Protein AF-Q5XM36-F1 (afdb_monomer)

Radius of gyration: 35.7 Å; Cα contacts (8 Å, |Δi|>4): 285; chains: 1; bounding box: 66×86×100 Å

Mean predicted aligned error: 17.89 Å

InterPro domains:
  IPR006994 TCF25/Rqc1 [PF04910] (199-341)
  IPR006994 TCF25/Rqc1 [PTHR22684] (1-341)

Structure (mmCIF, N/CA/C/O backbone):
data_AF-Q5XM36-F1
#
_entry.id   AF-Q5XM36-F1
#
loop_
_atom_site.group_PDB
_atom_site.id
_atom_site.type_symbol
_atom_site.label_atom_id
_atom_site.label_alt_id
_atom_site.label_comp_id
_atom_site.label_asym_id
_atom_site.label_entity_id
_atom_site.label_seq_id
_atom_site.pdbx_PDB_ins_code
_atom_site.Cartn_x
_atom_site.Cartn_y
_atom_site.Cartn_z
_atom_site.occupancy
_atom_site.B_iso_or_equiv
_atom_site.auth_seq_id
_atom_site.auth_comp_id
_atom_site.auth_asym_id
_atom_site.auth_atom_id
_atom_site.pdbx_PDB_model_num
ATOM 1 N N . MET A 1 1 ? -2.723 69.406 5.660 1.00 52.62 1 MET A N 1
ATOM 2 C CA . MET A 1 1 ? -3.100 68.421 6.700 1.00 52.62 1 MET A CA 1
ATOM 3 C C . MET A 1 1 ? -4.248 68.979 7.528 1.00 52.62 1 MET A C 1
ATOM 5 O O . MET A 1 1 ? -4.178 70.144 7.890 1.00 52.62 1 MET A O 1
ATOM 9 N N . SER A 1 2 ? -5.299 68.198 7.801 1.00 62.47 2 SER A N 1
ATOM 10 C CA . SER A 1 2 ? -6.422 68.641 8.649 1.00 62.47 2 SER A CA 1
ATOM 11 C C . SER A 1 2 ? -6.144 68.352 10.127 1.00 62.47 2 SER A C 1
ATOM 13 O O . SER A 1 2 ? -5.645 67.277 10.460 1.00 62.47 2 SER A O 1
ATOM 15 N N . THR A 1 3 ? -6.499 69.276 11.023 1.00 61.31 3 THR A N 1
ATOM 16 C CA . THR A 1 3 ? -6.226 69.180 12.472 1.00 61.31 3 THR A CA 1
ATOM 17 C C . THR A 1 3 ? -6.882 67.969 13.142 1.00 61.31 3 THR A C 1
ATOM 19 O O . THR A 1 3 ? -6.343 67.448 14.117 1.00 61.31 3 THR A O 1
ATOM 22 N N . LYS A 1 4 ? -7.993 67.455 12.591 1.00 68.88 4 LYS A N 1
ATOM 23 C CA . LYS A 1 4 ? -8.617 66.200 13.049 1.00 68.88 4 LYS A CA 1
ATOM 24 C C . LYS A 1 4 ? -7.730 64.966 12.836 1.00 68.88 4 LYS A C 1
ATOM 26 O O . LYS A 1 4 ? -7.820 64.032 13.620 1.00 68.88 4 LYS A O 1
ATOM 31 N N . HIS A 1 5 ? -6.884 64.953 11.804 1.00 66.62 5 HIS A N 1
ATOM 32 C CA . HIS A 1 5 ? -6.031 63.798 11.503 1.00 66.62 5 HIS A CA 1
ATOM 33 C C . HIS A 1 5 ? -4.846 63.701 12.474 1.00 66.62 5 HIS A C 1
ATOM 35 O O . HIS A 1 5 ? -4.544 62.616 12.955 1.00 66.62 5 HIS A O 1
ATOM 41 N N . LEU A 1 6 ? -4.252 64.846 12.841 1.00 67.81 6 LEU A N 1
ATOM 42 C CA . LEU A 1 6 ? -3.190 64.910 13.851 1.00 67.81 6 LEU A CA 1
ATOM 43 C C . LEU A 1 6 ? -3.669 64.451 15.233 1.00 67.81 6 LEU A C 1
ATOM 45 O O . LEU A 1 6 ? -2.947 63.719 15.894 1.00 67.81 6 LEU A O 1
ATOM 49 N N . ARG A 1 7 ? -4.888 64.823 15.655 1.00 70.19 7 ARG A N 1
ATOM 50 C CA . ARG A 1 7 ? -5.441 64.338 16.934 1.00 70.19 7 ARG A CA 1
ATOM 51 C C . ARG A 1 7 ? -5.602 62.819 16.959 1.00 70.19 7 ARG A C 1
ATOM 53 O O . ARG A 1 7 ? -5.228 62.209 17.948 1.00 70.19 7 ARG A O 1
ATOM 60 N N . ARG A 1 8 ? -6.080 62.218 15.865 1.00 71.12 8 ARG A N 1
ATOM 61 C CA . ARG A 1 8 ? -6.273 60.762 15.782 1.00 71.12 8 ARG A CA 1
ATOM 62 C C . ARG A 1 8 ? -4.955 59.985 15.870 1.00 71.12 8 ARG A C 1
ATOM 64 O O . ARG A 1 8 ? -4.894 58.996 16.575 1.00 71.12 8 ARG A O 1
ATOM 71 N N . LEU A 1 9 ? -3.895 60.495 15.237 1.00 70.31 9 LEU A N 1
ATOM 72 C CA . LEU A 1 9 ? -2.545 59.914 15.308 1.00 70.31 9 LEU A CA 1
ATOM 73 C C . LEU A 1 9 ? -1.867 60.072 16.683 1.00 70.31 9 LEU A C 1
ATOM 75 O O . LEU A 1 9 ? -0.905 59.364 16.966 1.00 70.31 9 LEU A O 1
ATOM 79 N N . ILE A 1 10 ? -2.330 61.005 17.521 1.00 74.62 10 ILE A N 1
ATOM 80 C CA . ILE A 1 10 ? -1.897 61.126 18.923 1.00 74.62 10 ILE A CA 1
ATOM 81 C C . ILE A 1 10 ? -2.686 60.128 19.781 1.00 74.62 10 ILE A C 1
ATOM 83 O O . ILE A 1 10 ? -2.084 59.349 20.506 1.00 74.62 10 ILE A O 1
ATOM 87 N N . GLU A 1 11 ? -4.008 60.084 19.611 1.00 76.44 11 GLU A N 1
ATOM 88 C CA . GLU A 1 11 ? -4.930 59.162 20.293 1.00 76.44 11 GLU A CA 1
ATOM 89 C C . GLU A 1 11 ? -4.588 57.679 20.022 1.00 76.44 11 GLU A C 1
ATOM 91 O O . GLU A 1 11 ? -4.586 56.864 20.941 1.00 76.44 11 GLU A O 1
ATOM 96 N N . GLU A 1 12 ? -4.210 57.327 18.787 1.00 74.06 12 GLU A N 1
ATOM 97 C CA . GLU A 1 12 ? -3.709 55.988 18.434 1.00 74.06 12 GLU A CA 1
ATOM 98 C C . GLU A 1 12 ? -2.363 55.681 19.116 1.00 74.06 12 GLU A C 1
ATOM 100 O O . GLU A 1 12 ? -2.200 54.588 19.655 1.00 74.06 12 GLU A O 1
ATOM 105 N N . LYS A 1 13 ? -1.434 56.646 19.194 1.00 71.44 13 LYS A N 1
ATOM 106 C CA . LYS A 1 13 ? -0.141 56.453 19.876 1.00 71.44 13 LYS A CA 1
ATOM 107 C C . LYS A 1 13 ? -0.254 56.344 21.394 1.00 71.44 13 LYS A C 1
ATOM 109 O O . LYS A 1 13 ? 0.453 55.538 21.988 1.00 71.44 13 LYS A O 1
ATOM 114 N N . GLU A 1 14 ? -1.145 57.104 22.022 1.00 70.06 14 GLU A N 1
ATOM 115 C CA . GLU A 1 14 ? -1.432 56.978 23.456 1.00 70.06 14 GLU A CA 1
ATOM 116 C C . GLU A 1 14 ? -2.046 55.596 23.773 1.00 70.06 14 GLU A C 1
ATOM 118 O O . GLU A 1 14 ? -1.717 54.994 24.794 1.00 70.06 14 GLU A O 1
ATOM 123 N N . LEU A 1 15 ? -2.850 55.029 22.861 1.00 64.81 15 LEU A N 1
ATOM 124 C CA . LEU A 1 15 ? -3.418 53.671 22.960 1.00 64.81 15 LEU A CA 1
ATOM 125 C C . LEU A 1 15 ? -2.447 52.522 22.615 1.00 64.81 15 LEU A C 1
ATOM 127 O O . LEU A 1 15 ? -2.774 51.356 22.877 1.00 64.81 15 LEU A O 1
ATOM 131 N N . GLU A 1 16 ? -1.298 52.825 22.010 1.00 55.25 16 GLU A N 1
ATOM 132 C CA . GLU A 1 16 ? -0.180 51.893 21.814 1.00 55.25 16 GLU A CA 1
ATOM 133 C C . GLU A 1 16 ? 0.783 51.953 23.009 1.00 55.25 16 GLU A C 1
ATOM 135 O O . GLU A 1 16 ? 1.062 50.918 23.609 1.00 55.25 16 GLU A O 1
ATOM 140 N N . GLN A 1 17 ? 1.183 53.150 23.459 1.00 47.28 17 GLN A N 1
ATOM 141 C CA . GLN A 1 17 ? 2.026 53.306 24.655 1.00 47.28 17 GLN A CA 1
ATOM 142 C C . GLN A 1 17 ? 1.349 52.802 25.942 1.00 47.28 17 GLN A C 1
ATOM 144 O O . GLN A 1 17 ? 2.036 52.345 26.846 1.00 47.28 17 GLN A O 1
ATOM 149 N N . ALA A 1 18 ? 0.014 52.799 26.019 1.00 51.34 18 ALA A N 1
ATOM 150 C CA . ALA A 1 18 ? -0.732 52.195 27.128 1.00 51.34 18 ALA A CA 1
ATOM 151 C C . ALA A 1 18 ? -0.798 50.646 27.102 1.00 51.34 18 ALA A C 1
ATOM 153 O O . ALA A 1 18 ? -1.587 50.063 27.848 1.00 51.34 18 ALA A O 1
ATOM 154 N N . LYS A 1 19 ? -0.035 49.969 26.229 1.00 47.06 19 LYS A N 1
ATOM 155 C CA . LYS A 1 19 ? 0.022 48.495 26.119 1.00 47.06 19 LYS A CA 1
ATOM 156 C C . LYS A 1 19 ? 1.427 47.897 26.203 1.00 47.06 19 LYS A C 1
ATOM 158 O O . LYS A 1 19 ? 1.534 46.678 26.290 1.00 47.06 19 LYS A O 1
ATOM 163 N N . GLU A 1 20 ? 2.470 48.720 26.167 1.00 39.81 20 GLU A N 1
ATOM 164 C CA . GLU A 1 20 ? 3.870 48.280 26.168 1.00 39.81 20 GLU A CA 1
ATOM 165 C C . GLU A 1 20 ? 4.626 48.822 27.390 1.00 39.81 20 GLU A C 1
ATOM 167 O O . GLU A 1 20 ? 5.561 49.599 27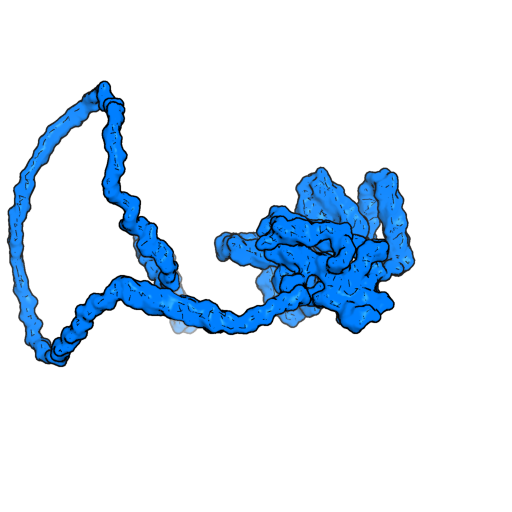.251 1.00 39.81 20 GLU A O 1
ATOM 172 N N . ASP A 1 21 ? 4.201 48.404 28.587 1.00 32.44 21 ASP A N 1
ATOM 173 C CA . ASP A 1 21 ? 5.119 47.922 29.635 1.00 32.44 21 ASP A CA 1
ATOM 174 C C . ASP A 1 21 ? 4.338 47.102 30.700 1.00 32.44 21 ASP A C 1
ATOM 176 O O . ASP A 1 21 ? 3.215 47.490 31.045 1.00 32.44 21 ASP A O 1
ATOM 180 N N . PRO A 1 22 ? 4.855 45.951 31.190 1.00 41.44 22 PRO A N 1
ATOM 181 C CA . PRO A 1 22 ? 4.127 45.049 32.093 1.00 41.44 22 PRO A CA 1
ATOM 182 C C . PRO A 1 22 ? 4.641 45.045 33.548 1.00 41.44 22 PRO A C 1
ATOM 184 O O . PRO A 1 22 ? 5.831 45.206 33.799 1.00 41.44 22 PRO A O 1
ATOM 187 N N . GLU A 1 23 ? 3.761 44.697 34.493 1.00 29.62 23 GLU A N 1
ATOM 188 C CA . GLU A 1 23 ? 4.137 44.123 35.798 1.00 29.62 23 GLU A CA 1
ATOM 189 C C . GLU A 1 23 ? 3.348 42.821 36.041 1.00 29.62 23 GLU A C 1
ATOM 191 O O . GLU A 1 23 ? 2.259 42.623 35.492 1.00 29.62 23 GLU A O 1
ATOM 196 N N . GLU A 1 24 ? 3.932 41.897 36.807 1.00 33.91 24 GLU A N 1
ATOM 197 C CA . GLU A 1 24 ? 3.494 40.500 36.913 1.00 33.91 24 GLU A CA 1
ATOM 198 C C . GLU A 1 24 ? 2.616 40.246 38.155 1.00 33.91 24 GLU A C 1
ATOM 200 O O . GLU A 1 24 ? 3.089 40.357 39.282 1.00 33.91 24 GLU A O 1
ATOM 205 N N . GLU A 1 25 ? 1.370 39.793 37.965 1.00 29.86 25 GLU A N 1
ATOM 206 C CA . GLU A 1 25 ? 0.593 39.108 39.015 1.00 29.86 25 GLU A CA 1
ATOM 207 C C . GLU A 1 25 ? -0.056 37.822 38.470 1.00 29.86 25 GLU A C 1
ATOM 209 O O . GLU A 1 25 ? -0.959 37.853 37.625 1.00 29.86 25 GLU A O 1
ATOM 214 N N . GLU A 1 26 ? 0.378 36.662 38.975 1.00 31.31 26 GLU A N 1
ATOM 215 C CA . GLU A 1 26 ? -0.221 35.366 38.639 1.00 31.31 26 GLU A CA 1
ATOM 216 C C . GLU A 1 26 ? -1.620 35.215 39.258 1.00 31.31 26 GLU A C 1
ATOM 218 O O . GLU A 1 26 ? -1.782 34.895 40.436 1.00 31.31 26 GLU A O 1
ATOM 223 N N . THR A 1 27 ? -2.665 35.368 38.442 1.00 29.84 27 THR A N 1
ATOM 224 C CA . THR A 1 27 ? -4.046 35.069 38.852 1.00 29.84 27 THR A CA 1
ATOM 225 C C . THR A 1 27 ? -4.496 33.708 38.318 1.00 29.84 27 THR A C 1
ATOM 227 O O . THR A 1 27 ? -4.821 33.539 37.141 1.00 29.84 27 THR A O 1
ATOM 230 N N . VAL A 1 28 ? -4.530 32.705 39.203 1.00 31.86 28 VAL A N 1
ATOM 231 C CA . VAL A 1 28 ? -4.899 31.317 38.869 1.00 31.86 28 VAL A CA 1
ATOM 232 C C . VAL A 1 28 ? -6.372 31.224 38.448 1.00 31.86 28 VAL A C 1
ATOM 234 O O . VAL A 1 28 ? -7.284 31.129 39.270 1.00 31.86 28 VAL A O 1
ATOM 237 N N . GLN A 1 29 ? -6.616 31.216 37.137 1.00 35.06 29 GLN A N 1
ATOM 238 C CA . GLN A 1 29 ? -7.956 31.061 36.567 1.00 35.06 29 GLN A CA 1
ATOM 239 C C . GLN A 1 29 ? -8.447 29.611 36.694 1.00 35.06 29 GLN A C 1
ATOM 241 O O . GLN A 1 29 ? -8.170 28.766 35.838 1.00 35.06 29 GLN A O 1
ATOM 246 N N . GLN A 1 30 ? -9.221 29.324 37.746 1.00 33.72 30 GLN A N 1
ATOM 247 C CA . GLN A 1 30 ? -9.930 28.051 37.890 1.00 33.72 30 GLN A CA 1
ATOM 248 C C . GLN A 1 30 ? -10.883 27.828 36.705 1.00 33.72 30 GLN A C 1
ATOM 250 O O . GLN A 1 30 ? -11.889 28.520 36.541 1.00 33.72 30 GLN A O 1
ATOM 255 N N . ARG A 1 31 ? -10.566 26.841 35.860 1.00 36.12 31 ARG A N 1
ATOM 256 C CA . ARG A 1 31 ? -11.386 26.480 34.698 1.00 36.12 31 ARG A CA 1
ATOM 257 C C . ARG A 1 31 ? -12.577 25.635 35.139 1.00 36.12 31 ARG A C 1
ATOM 259 O O . ARG A 1 31 ? -12.400 24.498 35.567 1.00 36.12 31 ARG A O 1
ATOM 266 N N . THR A 1 32 ? -13.787 26.149 34.945 1.00 41.62 32 THR A N 1
ATOM 267 C CA . THR A 1 32 ? -15.053 25.426 35.146 1.00 41.62 32 THR A CA 1
ATOM 268 C C . THR A 1 32 ? -15.307 24.400 34.033 1.00 41.62 32 THR A C 1
ATOM 270 O O . THR A 1 32 ? -16.202 24.543 33.201 1.00 41.62 32 THR A O 1
ATOM 273 N N . GLY A 1 33 ? -14.480 23.352 33.998 1.00 56.03 33 GLY A N 1
ATOM 274 C CA . GLY A 1 33 ? -14.725 22.153 33.195 1.00 56.03 33 GLY A CA 1
ATOM 275 C C . GLY A 1 33 ? -15.805 21.245 33.806 1.00 56.03 33 GLY A C 1
ATOM 276 O O . GLY A 1 33 ? -16.191 21.437 34.962 1.00 56.03 33 GLY A O 1
ATOM 277 N N . PRO A 1 34 ? -16.298 20.238 33.060 1.00 52.12 34 PRO A N 1
ATOM 278 C CA . PRO A 1 34 ? -17.138 19.189 33.632 1.00 52.12 34 PRO A CA 1
ATOM 279 C C . PRO A 1 34 ? -16.359 18.419 34.710 1.00 52.12 34 PRO A C 1
ATOM 281 O O . PRO A 1 34 ? -15.189 18.090 34.522 1.00 52.12 34 PRO A O 1
ATOM 284 N N . VAL A 1 35 ? -17.004 18.143 35.845 1.00 56.16 35 VAL A N 1
ATOM 285 C CA . VAL A 1 35 ? -16.350 17.528 37.010 1.00 56.16 35 VAL A CA 1
ATOM 286 C C . VAL A 1 35 ? -16.030 16.056 36.737 1.00 56.16 35 VAL A C 1
ATOM 288 O O . VAL A 1 35 ? -16.931 15.248 36.503 1.00 56.16 35 VAL A O 1
ATOM 291 N N . ASN A 1 36 ? -14.748 15.695 36.821 1.00 68.06 36 ASN A N 1
ATOM 292 C CA . ASN A 1 36 ? -14.306 14.303 36.784 1.00 68.06 36 ASN A CA 1
ATOM 293 C C . ASN A 1 36 ? -14.802 13.570 38.039 1.00 68.06 36 ASN A C 1
ATOM 295 O O . ASN A 1 36 ? -14.359 13.872 39.145 1.00 68.06 36 ASN A O 1
ATOM 299 N N . ARG A 1 37 ? -15.683 12.573 37.870 1.00 61.59 37 ARG A N 1
ATOM 300 C CA . ARG A 1 37 ? -16.299 11.814 38.982 1.00 61.59 37 ARG A CA 1
ATOM 301 C C . ARG A 1 37 ? -15.295 11.121 39.917 1.00 61.59 37 ARG A C 1
ATOM 303 O O . ARG A 1 37 ? -15.643 10.834 41.053 1.00 61.59 37 ARG A O 1
ATOM 310 N N . PHE A 1 38 ? -14.066 10.881 39.461 1.00 58.06 38 PHE A N 1
ATOM 311 C CA . PHE A 1 38 ? -13.009 10.220 40.235 1.00 58.06 38 PHE A CA 1
ATOM 312 C C . PHE A 1 38 ? -12.224 11.152 41.174 1.00 58.06 38 PHE A C 1
ATOM 314 O O . PHE A 1 38 ? -11.418 10.668 41.959 1.00 58.06 38 PHE A O 1
ATOM 321 N N . ALA A 1 39 ? -12.464 12.469 41.143 1.00 65.56 39 ALA A N 1
ATOM 322 C CA . ALA A 1 39 ? -11.763 13.421 42.012 1.00 65.56 39 ALA A CA 1
ATOM 323 C C . ALA A 1 39 ? -12.057 13.235 43.518 1.00 65.56 39 ALA A C 1
ATOM 325 O O . ALA A 1 39 ? -11.331 13.775 44.341 1.00 65.56 39 ALA A O 1
ATOM 326 N N . ALA A 1 40 ? -13.093 12.470 43.877 1.00 65.75 40 ALA A N 1
ATOM 327 C CA . ALA A 1 40 ? -13.480 12.188 45.261 1.00 65.75 40 ALA A CA 1
ATOM 328 C C . ALA A 1 40 ? -12.694 11.037 45.931 1.00 65.75 40 ALA A C 1
ATOM 330 O O . ALA A 1 40 ? -12.969 10.724 47.080 1.00 65.75 40 ALA A O 1
ATOM 331 N N . PHE A 1 41 ? -11.747 10.396 45.233 1.00 55.84 41 PHE A N 1
ATOM 332 C CA . PHE A 1 41 ? -10.969 9.250 45.742 1.00 55.84 41 PHE A CA 1
ATOM 333 C C . PHE A 1 41 ? -9.508 9.596 46.098 1.00 55.84 41 PHE A C 1
ATOM 335 O O . PHE A 1 41 ? -8.673 8.701 46.162 1.00 55.84 41 PHE A O 1
ATOM 342 N N . ILE A 1 42 ? -9.171 10.882 46.256 1.00 60.22 42 ILE A N 1
ATOM 343 C CA . ILE A 1 42 ? -7.775 11.347 46.410 1.00 60.22 42 ILE A CA 1
ATOM 344 C C . ILE A 1 42 ? -7.474 11.894 47.823 1.00 60.22 42 ILE A C 1
ATOM 346 O O . ILE A 1 42 ? -6.313 11.915 48.217 1.00 60.22 42 ILE A O 1
ATOM 350 N N . ASP A 1 43 ? -8.490 12.278 48.605 1.00 46.59 43 ASP A N 1
ATOM 351 C CA . ASP A 1 43 ? -8.316 12.997 49.884 1.00 46.59 43 ASP A CA 1
ATOM 352 C C . ASP A 1 43 ? -8.339 12.105 51.156 1.00 46.59 43 ASP A C 1
ATOM 354 O O . ASP A 1 43 ? -8.209 12.639 52.255 1.00 46.59 43 ASP A O 1
ATOM 358 N N . ASP A 1 44 ? -8.486 10.774 51.043 1.00 43.12 44 ASP A N 1
ATOM 359 C CA . ASP A 1 44 ? -8.786 9.865 52.181 1.00 43.12 44 ASP A CA 1
ATOM 360 C C . ASP A 1 44 ? -7.777 8.701 52.409 1.00 43.12 44 ASP A C 1
ATOM 362 O O . ASP A 1 44 ? -8.105 7.702 53.049 1.00 43.12 44 ASP A O 1
ATOM 366 N N . GLU A 1 45 ? -6.519 8.815 51.955 1.00 41.50 45 GLU A N 1
ATOM 367 C CA . GLU A 1 45 ? -5.428 7.889 52.343 1.00 41.50 45 GLU A CA 1
ATOM 368 C C . GLU A 1 45 ? -4.166 8.616 52.852 1.00 41.50 45 GLU A C 1
ATOM 370 O O . GLU A 1 45 ? -3.155 8.677 52.157 1.00 41.50 45 GLU A O 1
ATOM 375 N N . ASP A 1 46 ? -4.185 9.107 54.101 1.00 36.12 46 ASP A N 1
ATOM 376 C CA . ASP A 1 46 ? -2.950 9.227 54.907 1.00 36.12 46 ASP A CA 1
ATOM 377 C C . ASP A 1 46 ? -3.231 9.258 56.432 1.00 36.12 46 ASP A C 1
ATOM 379 O O . ASP A 1 46 ? -3.160 10.292 57.100 1.00 36.12 46 ASP A O 1
ATOM 383 N N . ALA A 1 47 ? -3.634 8.109 57.001 1.00 30.72 47 ALA A N 1
ATOM 384 C CA . ALA A 1 47 ? -4.096 8.010 58.397 1.00 30.72 47 ALA A CA 1
ATOM 385 C C . ALA A 1 47 ? -3.615 6.762 59.179 1.00 30.72 47 ALA A C 1
ATOM 387 O O . ALA A 1 47 ? -4.346 6.223 60.004 1.00 30.72 47 ALA A O 1
ATOM 388 N N . SER A 1 48 ? -2.348 6.366 58.997 1.00 30.38 48 SER A N 1
ATOM 389 C CA . SER A 1 48 ? -1.498 5.638 59.975 1.00 30.38 48 SER A CA 1
ATOM 390 C C . SER A 1 48 ? -1.988 4.326 60.644 1.00 30.38 48 SER A C 1
ATOM 392 O O . SER A 1 48 ? -2.896 4.348 61.471 1.00 30.38 48 SER A O 1
ATOM 394 N N . GLN A 1 49 ? -1.212 3.235 60.512 1.00 29.02 49 GLN A N 1
ATOM 395 C CA . GLN A 1 49 ? -0.517 2.596 61.659 1.00 29.02 49 GLN A CA 1
ATOM 396 C C . GLN A 1 49 ? 0.346 1.378 61.277 1.00 29.02 49 GLN A C 1
ATOM 398 O O . GLN A 1 49 ? -0.085 0.543 60.492 1.00 29.02 49 GLN A O 1
ATOM 403 N N . HIS A 1 50 ? 1.507 1.295 61.951 1.00 26.83 50 HIS A N 1
ATOM 404 C CA . HIS A 1 50 ? 2.460 0.185 62.180 1.00 26.83 50 HIS A CA 1
ATOM 405 C C . HIS A 1 50 ? 3.897 0.553 61.773 1.00 26.83 50 HIS A C 1
ATOM 407 O O . HIS A 1 50 ? 4.119 0.980 60.650 1.00 26.83 50 HIS A O 1
ATOM 413 N N . SER A 1 51 ? 4.961 0.332 62.549 1.00 26.91 51 SER A N 1
ATOM 414 C CA . SER A 1 51 ? 5.215 0.171 63.996 1.00 26.91 51 SER A CA 1
ATOM 415 C C . SER A 1 51 ? 6.708 -0.186 64.103 1.00 26.91 51 SER A C 1
ATOM 417 O O . SER A 1 51 ? 7.099 -1.205 63.549 1.00 26.91 51 SER A O 1
ATOM 419 N N . GLU A 1 52 ? 7.494 0.671 64.762 1.00 25.77 52 GLU A N 1
ATOM 420 C CA . GLU A 1 52 ? 8.873 0.506 65.283 1.00 25.77 52 GLU A CA 1
ATOM 421 C C . GLU A 1 52 ? 9.756 -0.685 64.829 1.00 25.77 52 GLU A C 1
ATOM 423 O O . GLU A 1 52 ? 9.463 -1.826 65.169 1.00 25.77 52 GLU A O 1
ATOM 428 N N . GLU A 1 53 ? 10.965 -0.395 64.310 1.00 27.09 53 GLU A N 1
ATOM 429 C CA . GLU A 1 53 ? 12.193 -0.977 64.896 1.00 27.09 53 GLU A CA 1
ATOM 430 C C . GLU A 1 53 ? 13.480 -0.137 64.662 1.00 27.09 53 GLU A C 1
ATOM 432 O O . GLU A 1 53 ? 13.644 0.525 63.641 1.00 27.09 53 GLU A O 1
ATOM 437 N N . SER A 1 54 ? 14.374 -0.179 65.661 1.00 25.75 54 SER A N 1
ATOM 438 C CA . SER A 1 54 ? 15.822 0.142 65.688 1.00 25.75 54 SER A CA 1
ATOM 439 C C . SER A 1 54 ? 16.415 1.400 65.001 1.00 25.75 54 SER A C 1
ATOM 441 O O . SER A 1 54 ? 16.759 1.390 63.824 1.00 25.75 54 SER A O 1
ATOM 443 N N . ASP A 1 55 ? 16.748 2.372 65.861 1.00 23.67 55 ASP A N 1
ATOM 444 C CA . ASP A 1 55 ? 18.107 2.918 66.097 1.00 23.67 55 ASP A CA 1
ATOM 445 C C . ASP A 1 55 ? 18.870 3.726 65.013 1.00 23.67 55 ASP A C 1
ATOM 447 O O . ASP A 1 55 ? 19.293 3.225 63.972 1.00 23.67 55 ASP A O 1
ATOM 451 N N . ALA A 1 56 ? 19.187 4.979 65.365 1.00 28.45 56 ALA A N 1
ATOM 452 C CA . ALA A 1 56 ? 20.245 5.788 64.761 1.00 28.45 56 ALA A CA 1
ATOM 453 C C . ALA A 1 56 ? 20.791 6.795 65.797 1.00 28.45 56 ALA A C 1
ATOM 455 O O . ALA A 1 56 ? 20.057 7.673 66.256 1.00 28.45 56 ALA A O 1
ATOM 456 N N . GLY A 1 57 ? 22.082 6.711 66.151 1.00 25.34 57 GLY A N 1
ATOM 457 C CA . GLY A 1 57 ? 22.649 7.542 67.223 1.00 25.34 57 GLY A CA 1
ATOM 458 C C . GLY A 1 57 ? 24.138 7.885 67.112 1.00 25.34 57 GLY A C 1
ATOM 459 O O . GLY A 1 57 ? 24.993 7.110 67.532 1.00 25.34 57 GLY A O 1
ATOM 460 N N . ASN A 1 58 ? 24.445 9.104 66.651 1.00 30.98 58 ASN A N 1
ATOM 461 C CA . ASN A 1 58 ? 25.485 9.981 67.225 1.00 30.98 58 ASN A CA 1
ATOM 462 C C . ASN A 1 58 ? 25.301 11.437 66.706 1.00 30.98 58 ASN A C 1
ATOM 464 O O . ASN A 1 58 ? 24.522 11.630 65.773 1.00 30.98 58 ASN A O 1
ATOM 468 N N . PRO A 1 59 ? 25.867 12.481 67.353 1.00 39.12 59 PRO A N 1
ATOM 469 C CA . PRO A 1 59 ? 25.022 13.603 67.775 1.00 39.12 59 PRO A CA 1
ATOM 470 C C . PRO A 1 59 ? 25.658 14.991 67.506 1.00 39.12 59 PRO A C 1
ATOM 472 O O . PRO A 1 59 ? 26.516 15.127 66.641 1.00 39.12 59 PRO A O 1
ATOM 475 N N . GLN A 1 60 ? 25.291 15.985 68.335 1.00 27.97 60 GLN A N 1
ATOM 476 C CA . GLN A 1 60 ? 25.713 17.402 68.325 1.00 27.97 60 GLN A CA 1
ATOM 477 C C . GLN A 1 60 ? 24.985 18.254 67.257 1.00 27.97 60 GLN A C 1
ATOM 479 O O . GLN A 1 60 ? 24.676 17.767 66.179 1.00 27.97 60 GLN A O 1
ATOM 484 N N . SER A 1 61 ? 24.618 19.519 67.502 1.00 28.06 61 SER A N 1
ATOM 485 C CA . SER A 1 61 ? 24.785 20.393 68.686 1.00 28.06 61 SER A CA 1
ATOM 486 C C . SER A 1 61 ? 23.658 21.439 68.779 1.00 28.06 61 SER A C 1
ATOM 488 O O . SER A 1 61 ? 23.131 21.821 67.747 1.00 28.06 61 SER A O 1
ATOM 490 N N . GLU A 1 62 ? 23.387 21.929 70.000 1.00 28.38 62 GLU A N 1
ATOM 491 C CA . GLU A 1 62 ? 23.006 23.317 70.382 1.00 28.38 62 GLU A CA 1
ATOM 492 C C . GLU A 1 62 ? 21.964 24.144 69.565 1.00 28.38 62 GLU A C 1
ATOM 494 O O . GLU A 1 62 ? 22.009 24.231 68.352 1.00 28.38 62 GLU A O 1
ATOM 499 N N . SER A 1 63 ? 21.067 24.944 70.167 1.00 26.12 63 SER A N 1
ATOM 500 C CA . SER A 1 63 ? 20.706 25.127 71.584 1.00 26.12 63 SER A CA 1
ATOM 501 C C . SER A 1 63 ? 19.416 25.966 71.763 1.00 26.12 63 SER A C 1
ATOM 503 O O . SER A 1 63 ? 19.049 26.776 70.922 1.00 26.12 63 SER A O 1
ATOM 505 N N . SER A 1 64 ? 18.819 25.867 72.957 1.00 27.86 64 SER A N 1
ATOM 506 C CA . SER A 1 64 ? 18.033 26.915 73.647 1.00 27.86 64 SER A CA 1
ATOM 507 C C . SER A 1 64 ? 16.602 27.321 73.194 1.00 27.86 64 SER A C 1
ATOM 509 O O . SER A 1 64 ? 16.395 28.022 72.218 1.00 27.86 64 SER A O 1
ATOM 511 N N . LYS A 1 65 ? 15.652 27.046 74.112 1.00 27.34 65 LYS A N 1
ATOM 512 C CA . LYS A 1 65 ? 14.683 27.992 74.735 1.00 27.34 65 LYS A CA 1
ATOM 513 C C . LYS A 1 65 ? 13.556 28.620 73.872 1.00 27.34 65 LYS A C 1
ATOM 515 O O . LYS A 1 65 ? 13.809 29.471 73.041 1.00 27.34 65 LYS A O 1
ATOM 520 N N . GLN A 1 66 ? 12.285 28.242 74.103 1.00 26.30 66 GLN A N 1
ATOM 521 C CA . GLN A 1 66 ? 11.293 28.859 75.041 1.00 26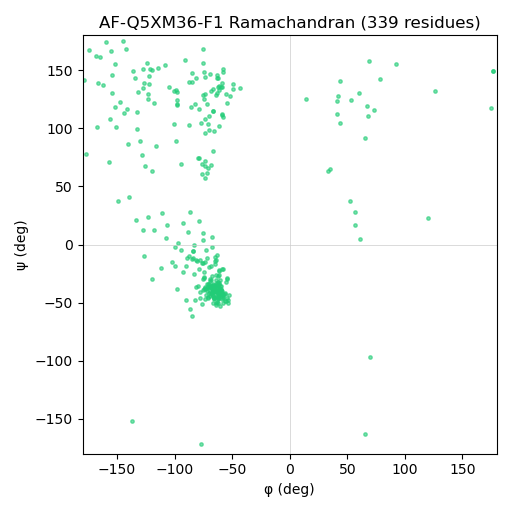.30 66 GLN A CA 1
ATOM 522 C C . GLN A 1 66 ? 10.395 29.952 74.389 1.00 26.30 66 GLN A C 1
ATOM 524 O O . GLN A 1 66 ? 10.850 30.613 73.472 1.00 26.30 66 GLN A O 1
ATOM 529 N N . ASN A 1 67 ? 9.174 30.299 74.848 1.00 23.56 67 ASN A N 1
ATOM 530 C CA . ASN A 1 67 ? 8.079 29.602 75.572 1.00 23.56 67 ASN A CA 1
ATOM 531 C C . ASN A 1 67 ? 6.837 30.557 75.681 1.00 23.56 67 ASN A C 1
ATOM 533 O O . ASN A 1 67 ? 6.990 31.760 75.517 1.00 23.56 67 ASN A O 1
ATOM 537 N N . VAL A 1 68 ? 5.653 30.053 76.075 1.00 25.16 68 VAL A N 1
ATOM 538 C CA . VAL A 1 68 ? 4.488 30.790 76.664 1.00 25.16 68 VAL A CA 1
ATOM 539 C C . VAL A 1 68 ? 3.706 31.838 75.812 1.00 25.16 68 VAL A C 1
ATOM 541 O O . VAL A 1 68 ? 3.937 33.036 75.902 1.00 25.16 68 VAL A O 1
ATOM 544 N N . ASN A 1 69 ? 2.638 31.381 75.133 1.00 24.98 69 ASN A N 1
ATOM 545 C CA . ASN A 1 69 ? 1.204 31.657 75.442 1.00 24.98 69 ASN A CA 1
ATOM 546 C C . ASN A 1 69 ? 0.724 33.084 75.874 1.00 24.98 69 ASN A C 1
ATOM 548 O O . ASN A 1 69 ? 1.093 33.511 76.969 1.00 24.98 69 ASN A O 1
ATOM 552 N N . ARG A 1 70 ? -0.262 33.694 75.156 1.00 23.58 70 ARG A N 1
ATOM 553 C CA . ARG A 1 70 ? -1.566 34.221 75.703 1.00 23.58 70 ARG A CA 1
ATOM 554 C C . ARG A 1 70 ? -2.508 34.965 74.710 1.00 23.58 70 ARG A C 1
ATOM 556 O O . ARG A 1 70 ? -2.058 35.644 73.799 1.00 23.58 70 ARG A O 1
ATOM 563 N N . HIS A 1 71 ? -3.826 34.860 74.964 1.00 26.17 71 HIS A N 1
ATOM 564 C CA . HIS A 1 71 ? -4.959 35.705 74.481 1.00 26.17 71 HIS A CA 1
ATOM 565 C C . HIS A 1 71 ? -5.034 37.070 75.262 1.00 26.17 71 HIS A C 1
ATOM 567 O O . HIS A 1 71 ? -4.134 37.248 76.089 1.00 26.17 71 HIS A O 1
ATOM 573 N N . PRO A 1 72 ? -6.052 37.994 75.166 1.00 37.00 72 PRO A N 1
ATOM 574 C CA . PRO A 1 72 ? -7.357 37.992 74.441 1.00 37.00 72 PRO A CA 1
ATOM 575 C C . PRO A 1 72 ? -7.910 39.334 73.821 1.00 37.00 72 PRO A C 1
ATOM 577 O O . PRO A 1 72 ? -7.393 40.413 74.059 1.00 37.00 72 PRO A O 1
ATOM 580 N N . GLU A 1 73 ? -9.048 39.216 73.102 1.00 25.58 73 GLU A N 1
ATOM 581 C CA . GLU A 1 73 ? -10.257 40.104 73.023 1.00 25.58 73 GLU A CA 1
ATOM 582 C C . GLU A 1 73 ? -10.298 41.607 72.572 1.00 25.58 73 GLU A C 1
ATOM 584 O O . GLU A 1 73 ? -9.737 42.473 73.230 1.00 25.58 73 GLU A O 1
ATOM 589 N N . LYS A 1 74 ? -11.258 41.887 71.641 1.00 28.14 74 LYS A N 1
ATOM 590 C CA . LYS A 1 74 ? -12.244 43.031 71.572 1.00 28.14 74 LYS A CA 1
ATOM 591 C C . LYS A 1 74 ? -11.721 44.467 71.289 1.00 28.14 74 LYS A C 1
ATOM 593 O O . LYS A 1 74 ? -10.558 44.746 71.521 1.00 28.14 74 LYS A O 1
ATOM 598 N N . GLU A 1 75 ? -12.475 45.471 70.794 1.00 23.77 75 GLU A N 1
ATOM 599 C CA . GLU A 1 75 ? -13.853 45.713 70.247 1.00 23.77 75 GLU A CA 1
ATOM 600 C C . GLU A 1 75 ? -13.786 47.039 69.401 1.00 23.77 75 GLU A C 1
ATOM 602 O O . GLU A 1 75 ? -12.756 47.708 69.435 1.00 23.77 75 GLU A O 1
ATOM 607 N N . GLY A 1 76 ? -14.783 47.548 68.651 1.00 23.56 76 GLY A N 1
ATOM 608 C CA . GLY A 1 76 ? -16.164 47.093 68.439 1.00 23.56 76 GLY A CA 1
ATOM 609 C C . GLY A 1 76 ? -17.069 47.993 67.559 1.00 23.56 76 GLY A C 1
ATOM 610 O O . GLY A 1 76 ? -16.932 49.212 67.533 1.00 23.56 76 GLY A O 1
ATOM 611 N N . ASP A 1 77 ? -18.015 47.339 66.872 1.00 26.25 77 ASP A N 1
ATOM 612 C CA . ASP A 1 77 ? -19.389 47.740 66.479 1.00 26.25 77 ASP A CA 1
ATOM 613 C C . ASP A 1 77 ? -19.767 49.158 65.949 1.00 26.25 77 ASP A C 1
ATOM 615 O O . ASP A 1 77 ? -19.686 50.165 66.651 1.00 26.25 77 ASP A O 1
ATOM 619 N N . ARG A 1 78 ? -20.455 49.206 64.785 1.00 26.23 78 ARG A N 1
ATOM 620 C CA . ARG A 1 78 ? -21.539 50.187 64.508 1.00 26.23 78 ARG A CA 1
ATOM 621 C C . ARG A 1 78 ? -22.552 49.691 63.459 1.00 26.23 78 ARG A C 1
ATOM 623 O O . ARG A 1 78 ? -22.184 49.254 62.374 1.00 26.23 78 ARG A O 1
ATOM 630 N N . LYS A 1 79 ? -23.850 49.794 63.779 1.00 25.52 79 LYS A N 1
ATOM 631 C CA . LYS A 1 79 ? -24.987 49.210 63.028 1.00 25.52 79 LYS A CA 1
ATOM 632 C C . LYS A 1 79 ? -25.904 50.274 62.409 1.00 25.52 79 LYS A C 1
ATOM 634 O O . LYS A 1 79 ? -26.176 51.280 63.056 1.00 25.52 79 LYS A O 1
ATOM 639 N N . VAL A 1 80 ? -26.566 49.947 61.291 1.00 28.25 80 VAL A N 1
ATOM 640 C CA . VAL A 1 80 ? -27.935 50.424 60.981 1.00 28.25 80 VAL A CA 1
ATOM 641 C C . VAL A 1 80 ? -28.777 49.246 60.469 1.00 28.25 80 VAL A C 1
ATOM 643 O O . VAL A 1 80 ? -28.272 48.348 59.806 1.00 28.25 80 VAL A O 1
ATOM 646 N N . ASN A 1 81 ? -30.062 49.214 60.827 1.00 24.83 81 ASN A N 1
ATOM 647 C CA . ASN A 1 81 ? -30.961 48.066 60.669 1.00 24.83 81 ASN A CA 1
ATOM 648 C C . ASN A 1 81 ? -32.238 48.462 59.907 1.00 24.83 81 ASN A C 1
ATOM 650 O O . ASN A 1 81 ? -32.867 49.447 60.296 1.00 24.83 81 ASN A O 1
ATOM 654 N N . LYS A 1 82 ? -32.730 47.617 58.982 1.00 28.27 82 LYS A N 1
ATOM 655 C CA . LYS A 1 82 ? -34.144 47.174 59.006 1.00 28.27 82 LYS A CA 1
ATOM 656 C C . LYS A 1 82 ? -34.448 45.984 58.085 1.00 28.27 82 LYS A C 1
ATOM 658 O O . LYS A 1 82 ? -33.994 45.901 56.954 1.00 28.27 82 LYS A O 1
ATOM 663 N N . LYS A 1 83 ? -35.263 45.064 58.612 1.00 28.36 83 LYS A N 1
ATOM 664 C CA . LYS A 1 83 ? -35.703 43.802 57.990 1.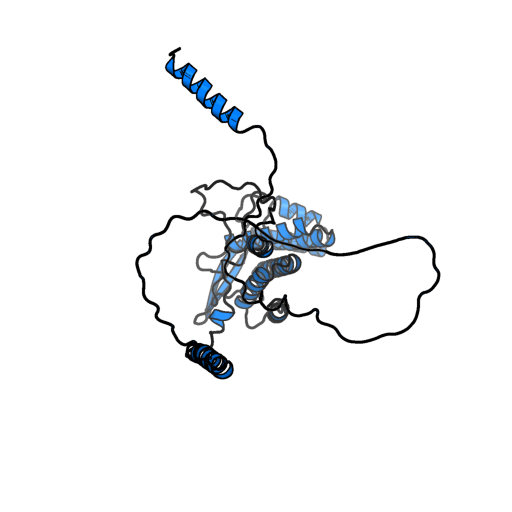00 28.36 83 LYS A CA 1
ATOM 665 C C . LYS A 1 83 ? -37.005 43.982 57.200 1.00 28.36 83 LYS A C 1
ATOM 667 O O . LYS A 1 83 ? -37.838 44.790 57.613 1.00 28.36 83 LYS A O 1
ATOM 672 N N . LYS A 1 84 ? -37.286 43.070 56.255 1.00 27.12 84 LYS A N 1
ATOM 673 C CA . LYS A 1 84 ? -38.627 42.451 56.138 1.00 27.12 84 LYS A CA 1
ATOM 674 C C . LYS A 1 84 ? -38.620 41.080 55.432 1.00 27.12 84 LYS A C 1
ATOM 676 O O . LYS A 1 84 ? -38.482 40.983 54.226 1.00 27.12 84 LYS A O 1
ATOM 681 N N . ASN A 1 85 ? -38.837 40.044 56.243 1.00 26.80 85 ASN A N 1
ATOM 682 C CA . ASN A 1 85 ? -39.520 38.773 55.966 1.00 26.80 85 ASN A CA 1
ATOM 683 C C . ASN A 1 85 ? -39.295 38.026 54.628 1.00 26.80 85 ASN A C 1
ATOM 685 O O . ASN A 1 85 ? -39.966 38.299 53.637 1.00 26.80 85 ASN A O 1
ATOM 689 N N . LYS A 1 86 ? -38.649 36.854 54.717 1.00 28.14 86 LYS A N 1
ATOM 690 C CA . LYS A 1 86 ? -39.238 35.617 54.165 1.00 28.14 86 LYS A CA 1
ATOM 691 C C . LYS A 1 86 ? -39.235 34.537 55.252 1.00 28.14 86 LYS A C 1
ATOM 693 O O . LYS A 1 86 ? -38.286 34.438 56.025 1.00 28.14 86 LYS A O 1
ATOM 698 N N . LYS A 1 87 ? -40.354 33.823 55.402 1.00 31.89 87 LYS A N 1
ATOM 699 C CA . LYS A 1 87 ? -40.611 32.929 56.545 1.00 31.89 87 LYS A CA 1
ATOM 700 C C . LYS A 1 87 ? -39.925 31.576 56.325 1.00 31.89 87 LYS A C 1
ATOM 702 O O . LYS A 1 87 ? -39.886 31.088 55.198 1.00 31.89 87 LYS A O 1
ATOM 707 N N . GLN A 1 88 ? -39.402 30.979 57.394 1.00 30.80 88 GLN A N 1
ATOM 708 C CA . GLN A 1 88 ? -38.764 29.661 57.352 1.00 30.80 88 GLN A CA 1
ATOM 709 C C . GLN A 1 88 ? -39.737 28.593 56.834 1.00 30.80 88 GLN A C 1
ATOM 711 O O . GLN A 1 88 ? -40.886 28.532 57.271 1.00 30.80 88 GLN A O 1
ATOM 716 N N . LYS A 1 89 ? -39.238 27.687 55.990 1.00 29.39 89 LYS A N 1
ATOM 717 C CA . LYS A 1 89 ? -39.812 26.352 55.814 1.00 29.39 89 LYS A CA 1
ATOM 718 C C . LYS A 1 89 ? -38.660 25.357 55.928 1.00 29.39 89 LYS A C 1
ATOM 720 O O . LYS A 1 89 ? -38.004 25.066 54.934 1.00 29.39 89 LYS A O 1
ATOM 725 N N . LYS A 1 90 ? -38.367 24.903 57.156 1.00 30.27 90 LYS A N 1
ATOM 726 C CA . LYS A 1 90 ? -37.439 23.785 57.371 1.00 30.27 90 LYS A CA 1
ATOM 727 C C . LYS A 1 90 ? -37.999 22.592 56.595 1.00 30.27 90 LYS A C 1
ATOM 729 O O . LYS A 1 90 ? -39.040 22.060 56.977 1.00 30.27 90 LYS A O 1
ATOM 734 N N . LYS A 1 91 ? -37.344 22.199 55.503 1.00 31.83 91 LYS A N 1
ATOM 735 C CA . LYS A 1 91 ? -37.492 20.839 54.987 1.00 31.83 91 LYS A CA 1
ATOM 736 C C . LYS A 1 91 ? -36.852 19.943 56.051 1.00 31.83 91 LYS A C 1
ATOM 738 O O . LYS A 1 91 ? -35.781 20.295 56.548 1.00 31.83 91 LYS A O 1
ATOM 743 N N . LYS A 1 92 ? -37.497 18.842 56.439 1.00 29.55 92 LYS A N 1
ATOM 744 C CA . LYS A 1 92 ? -36.726 17.773 57.072 1.00 29.55 92 LYS A CA 1
ATOM 745 C C . LYS A 1 92 ? -35.671 17.341 56.053 1.00 29.55 92 LYS A C 1
ATOM 747 O O . LYS A 1 92 ? -36.004 17.179 54.878 1.00 29.55 92 LYS A O 1
ATOM 752 N N . VAL A 1 93 ? -34.438 17.167 56.506 1.00 36.84 93 VAL A N 1
ATOM 753 C CA . VAL A 1 93 ? -33.634 16.079 55.963 1.00 36.84 93 VAL A CA 1
ATOM 754 C C . VAL A 1 93 ? -34.206 14.856 56.662 1.00 36.84 93 VAL A C 1
ATOM 756 O O . VAL A 1 93 ? -34.094 14.728 57.877 1.00 36.84 93 VAL A O 1
ATOM 759 N N . GLU A 1 94 ? -34.984 14.077 55.924 1.00 42.75 94 GLU A N 1
ATOM 760 C CA . GLU A 1 94 ? -35.076 12.658 56.229 1.00 42.75 94 GLU A CA 1
ATOM 761 C C . GLU A 1 94 ? -33.752 12.088 55.725 1.00 42.75 94 GLU A C 1
ATOM 763 O O . GLU A 1 94 ? -33.348 12.390 54.598 1.00 42.75 94 GLU A O 1
ATOM 768 N N . GLU A 1 95 ? -33.030 11.395 56.603 1.00 48.88 95 GLU A N 1
ATOM 769 C CA . GLU A 1 95 ? -31.854 10.620 56.224 1.00 48.88 95 GLU A CA 1
ATOM 770 C C . GLU A 1 95 ? -32.361 9.555 55.251 1.00 48.88 95 GLU A C 1
ATOM 772 O O . GLU A 1 95 ? -33.060 8.620 55.638 1.00 48.88 95 GLU A O 1
ATOM 777 N N . ILE A 1 96 ? -32.123 9.791 53.958 1.00 57.81 96 ILE A N 1
ATOM 778 C CA . ILE A 1 96 ? -32.311 8.769 52.936 1.00 57.81 96 ILE A CA 1
ATOM 779 C C . ILE A 1 96 ? -31.196 7.780 53.211 1.00 57.81 96 ILE A C 1
ATOM 781 O O . ILE A 1 96 ? -30.027 8.130 53.057 1.00 57.81 96 ILE A O 1
ATOM 785 N N . ASP A 1 97 ? -31.589 6.601 53.679 1.00 67.00 97 ASP A N 1
ATOM 786 C CA . ASP A 1 97 ? -30.680 5.519 54.022 1.00 67.00 97 ASP A CA 1
ATOM 787 C C . ASP A 1 97 ? -29.702 5.288 52.864 1.00 67.00 97 ASP A C 1
ATOM 789 O O . ASP A 1 97 ? -30.121 5.263 51.699 1.00 67.00 97 ASP A O 1
ATOM 793 N N . GLU A 1 98 ? -28.408 5.154 53.151 1.00 66.31 98 GLU A N 1
ATOM 794 C CA . GLU A 1 98 ? -27.396 5.045 52.091 1.00 66.31 98 GLU A CA 1
ATOM 795 C C . GLU A 1 98 ? -27.661 3.801 51.232 1.00 66.31 98 GLU A C 1
ATOM 797 O O . GLU A 1 98 ? -27.522 3.848 50.008 1.00 66.31 98 GLU A O 1
ATOM 802 N N . GLU A 1 99 ? -28.191 2.742 51.854 1.00 73.00 99 GLU A N 1
ATOM 803 C CA . GLU A 1 99 ? -28.697 1.536 51.196 1.00 73.00 99 GLU A CA 1
ATOM 804 C C . GLU A 1 99 ? -29.857 1.818 50.224 1.00 73.00 99 GLU A C 1
ATOM 806 O O . GLU A 1 99 ? -29.872 1.271 49.124 1.00 73.00 99 GLU A O 1
ATOM 811 N N . GLN A 1 100 ? -30.798 2.709 50.561 1.00 73.44 100 GLN A N 1
ATOM 812 C CA . GLN A 1 100 ? -31.915 3.079 49.673 1.00 73.44 100 GLN A CA 1
ATOM 813 C C . GLN A 1 100 ? -31.446 3.935 48.492 1.00 73.44 100 GLN A C 1
ATOM 815 O O . GLN A 1 100 ? -31.981 3.823 47.388 1.00 73.44 100 GLN A O 1
ATOM 820 N N . LEU A 1 101 ? -30.438 4.785 48.703 1.00 76.69 101 LEU A N 1
ATOM 821 C CA . LEU A 1 101 ? -29.843 5.601 47.643 1.00 76.69 101 LEU A CA 1
ATOM 822 C C . LEU A 1 101 ? -29.000 4.729 46.692 1.00 76.69 101 LEU A C 1
ATOM 824 O O . LEU A 1 101 ? -29.094 4.875 45.471 1.00 76.69 101 LEU A O 1
ATOM 828 N N . LEU A 1 102 ? -28.262 3.758 47.239 1.00 76.38 102 LEU A N 1
ATOM 829 C CA . LEU A 1 102 ? -27.583 2.696 46.492 1.00 76.38 102 LEU A CA 1
ATOM 830 C C . LEU A 1 102 ? -28.567 1.807 45.722 1.00 76.38 102 LEU A C 1
ATOM 832 O O . LEU A 1 102 ? -28.335 1.551 44.543 1.00 76.38 102 LEU A O 1
ATOM 836 N N . GLU A 1 103 ? -29.676 1.377 46.329 1.00 78.88 103 GLU A N 1
ATOM 837 C CA . GLU A 1 103 ? -30.709 0.583 45.654 1.00 78.88 103 GLU A CA 1
ATOM 838 C C . GLU A 1 103 ? -31.370 1.382 44.523 1.00 78.88 103 GLU A C 1
ATOM 840 O O . GLU A 1 103 ? -31.557 0.858 43.426 1.00 78.88 103 GLU A O 1
ATOM 845 N N . GLN A 1 104 ? -31.652 2.671 44.731 1.00 78.25 104 GLN A N 1
ATOM 846 C CA . GLN A 1 104 ? -32.231 3.531 43.700 1.00 78.25 104 GLN A CA 1
ATOM 847 C C . GLN A 1 104 ? -31.262 3.760 42.526 1.00 78.25 104 GLN A C 1
ATOM 849 O O . GLN A 1 104 ? -31.688 3.691 41.373 1.00 78.25 104 GLN A O 1
ATOM 854 N N . LEU A 1 105 ? -29.960 3.927 42.786 1.00 75.38 105 LEU A N 1
ATOM 855 C CA . LEU A 1 105 ? -28.919 3.980 41.749 1.00 75.38 105 LEU A CA 1
ATOM 856 C C . LEU A 1 105 ? -28.700 2.623 41.061 1.00 75.38 105 LEU A C 1
ATOM 858 O O . LEU A 1 105 ? -28.473 2.575 39.852 1.00 75.38 105 LEU A O 1
ATOM 862 N N . ALA A 1 106 ? -28.798 1.510 41.790 1.00 77.88 106 ALA A N 1
ATOM 863 C CA . ALA A 1 106 ? -28.733 0.166 41.223 1.00 77.88 106 ALA A CA 1
ATOM 864 C C . ALA A 1 106 ? -29.944 -0.115 40.323 1.00 77.88 106 ALA A C 1
ATOM 866 O O . ALA A 1 106 ? -29.780 -0.683 39.247 1.00 77.88 106 ALA A O 1
ATOM 867 N N . LEU A 1 107 ? -31.142 0.333 40.710 1.00 76.44 107 LEU A N 1
ATOM 868 C CA . LEU A 1 107 ? -32.354 0.281 39.894 1.00 76.44 107 LEU A CA 1
ATOM 869 C C . LEU A 1 107 ? -32.270 1.210 38.679 1.00 76.44 107 LEU A C 1
ATOM 871 O O . LEU A 1 107 ? -32.693 0.803 37.600 1.00 76.44 107 LEU A O 1
ATOM 875 N N . GLU A 1 108 ? -31.688 2.407 38.803 1.00 73.19 108 GLU A N 1
ATOM 876 C CA . GLU A 1 108 ? -31.484 3.309 37.665 1.00 73.19 108 GLU A CA 1
ATOM 877 C C . GLU A 1 108 ? -30.480 2.711 36.667 1.00 73.19 108 GLU A C 1
ATOM 879 O O . GLU A 1 108 ? -30.815 2.551 35.494 1.00 73.19 108 GLU A O 1
ATOM 884 N N . ASN A 1 109 ? -29.307 2.264 37.127 1.00 69.81 109 ASN A N 1
ATOM 885 C CA . ASN A 1 109 ? -28.327 1.555 36.297 1.00 69.81 109 ASN A CA 1
ATOM 886 C C . ASN A 1 109 ? -28.927 0.287 35.669 1.00 69.81 109 ASN A C 1
ATOM 888 O O . ASN A 1 109 ? -28.746 0.041 34.478 1.00 69.81 109 ASN A O 1
ATOM 892 N N . ARG A 1 110 ? -29.706 -0.494 36.431 1.00 65.88 110 ARG A N 1
ATOM 893 C CA . ARG A 1 110 ? -30.388 -1.685 35.911 1.00 65.88 110 ARG A CA 1
ATOM 894 C C . ARG A 1 110 ? -31.420 -1.313 34.851 1.00 65.88 110 ARG A C 1
ATOM 896 O O . ARG A 1 110 ? -31.477 -1.986 33.826 1.00 65.88 110 ARG A O 1
ATOM 903 N N . SER A 1 111 ? -32.164 -0.221 35.048 1.00 60.53 111 SER A N 1
ATOM 904 C CA . SER A 1 111 ? -33.099 0.312 34.052 1.00 60.53 111 SER A CA 1
ATOM 905 C C . SER A 1 111 ? -32.376 0.741 32.773 1.00 60.53 111 SER A C 1
ATOM 907 O O . SER A 1 111 ? -32.839 0.413 31.681 1.00 60.53 111 SER A O 1
ATOM 909 N N . GLN A 1 112 ? -31.185 1.343 32.891 1.00 57.44 112 GLN A N 1
ATOM 910 C CA . GLN A 1 112 ? -30.321 1.671 31.757 1.00 57.44 112 GLN A CA 1
ATOM 911 C C . GLN A 1 112 ? -29.864 0.393 31.026 1.00 57.44 112 GLN A C 1
ATOM 913 O O . GLN A 1 112 ? -30.035 0.314 29.810 1.00 57.44 112 GLN A O 1
ATOM 918 N N . THR A 1 113 ? -29.444 -0.660 31.743 1.00 53.47 113 THR A N 1
ATOM 919 C CA . THR A 1 113 ? -29.115 -1.986 31.159 1.00 53.47 113 THR A CA 1
ATOM 920 C C . THR A 1 113 ? -30.320 -2.821 30.697 1.00 53.47 113 THR A C 1
ATOM 922 O O . THR A 1 113 ? -30.141 -3.888 30.122 1.00 53.47 113 THR A O 1
ATOM 925 N N . THR A 1 114 ? -31.555 -2.367 30.933 1.00 51.06 114 THR A N 1
ATOM 926 C CA . THR A 1 114 ? -32.760 -2.899 30.261 1.00 51.06 114 THR A CA 1
ATOM 927 C C . THR A 1 114 ? -33.261 -1.985 29.141 1.00 51.06 114 THR A C 1
ATOM 929 O O . THR A 1 114 ? -34.045 -2.419 28.306 1.00 51.06 114 THR A O 1
ATOM 932 N N . SER A 1 115 ? -32.799 -0.729 29.097 1.00 50.34 115 SER A N 1
ATOM 933 C CA . SER A 1 115 ? -33.022 0.208 27.986 1.00 50.34 115 SER A CA 1
ATOM 934 C C . SER A 1 115 ? -32.011 0.035 26.848 1.00 50.34 115 SER A C 1
ATOM 936 O O . SER A 1 115 ? -32.228 0.545 25.751 1.00 50.34 115 SER A O 1
ATOM 938 N N . SER A 1 116 ? -30.946 -0.741 27.075 1.00 52.91 116 SER A N 1
ATOM 939 C CA . SER A 1 116 ? -30.133 -1.361 26.029 1.00 52.91 116 SER A CA 1
ATOM 940 C C . SER A 1 116 ? -30.928 -2.488 25.354 1.00 52.91 116 SER A C 1
ATOM 942 O O . SER A 1 116 ? -30.647 -3.672 25.539 1.00 52.91 116 SER A O 1
ATOM 944 N N . GLY A 1 117 ? -32.005 -2.097 24.671 1.00 50.78 117 GLY A N 1
ATOM 945 C CA . GLY A 1 117 ? -32.962 -3.008 24.059 1.00 50.78 117 GLY A CA 1
ATOM 946 C C . GLY A 1 117 ? -32.374 -3.748 22.864 1.00 50.78 117 GLY A C 1
ATOM 947 O O . GLY A 1 117 ? -31.554 -3.193 22.136 1.00 50.78 117 GLY A O 1
ATOM 948 N N . ASP A 1 118 ? -32.833 -4.989 22.690 1.00 50.34 118 ASP A N 1
ATOM 949 C CA . ASP A 1 118 ? -32.774 -5.798 21.470 1.00 50.34 118 ASP A CA 1
ATOM 950 C C . ASP A 1 118 ? -31.527 -5.571 20.599 1.00 50.34 118 ASP A C 1
ATOM 952 O O . ASP A 1 118 ? -31.613 -5.144 19.446 1.00 50.34 118 ASP A O 1
ATOM 956 N N . TYR A 1 119 ? -30.351 -5.886 21.156 1.00 60.69 119 TYR A N 1
ATOM 957 C CA . TYR A 1 119 ? -29.105 -5.971 20.394 1.00 60.69 119 TYR A CA 1
ATOM 958 C C . TYR A 1 119 ? -29.162 -7.139 19.400 1.00 60.69 119 TYR A C 1
ATOM 960 O O . TYR A 1 119 ? -28.613 -8.217 19.641 1.00 60.69 119 TYR A O 1
ATOM 968 N N . GLU A 1 120 ? -29.812 -6.913 18.259 1.00 72.06 120 GLU A N 1
ATOM 969 C CA . GLU A 1 120 ? -29.588 -7.705 17.055 1.00 72.06 120 GLU A CA 1
ATOM 970 C C . GLU A 1 120 ? -28.075 -7.661 16.748 1.00 72.06 120 GLU A C 1
ATOM 972 O O . GLU A 1 120 ? -27.497 -6.570 16.673 1.00 72.06 120 GLU A O 1
ATOM 977 N N . PRO A 1 121 ? -27.386 -8.817 16.675 1.00 73.50 121 PRO A N 1
ATOM 978 C CA . PRO A 1 121 ? -25.933 -8.839 16.582 1.00 73.50 121 PRO A CA 1
ATOM 979 C C . PRO A 1 121 ? -25.488 -8.184 15.275 1.00 73.50 121 PRO A C 1
ATOM 981 O O . PRO A 1 121 ? -25.972 -8.551 14.202 1.00 73.50 121 PRO A O 1
ATOM 984 N N . LEU A 1 122 ? -24.560 -7.222 15.361 1.00 77.81 122 LEU A N 1
ATOM 985 C CA . LEU A 1 122 ? -24.074 -6.507 14.183 1.00 77.81 122 LEU A CA 1
ATOM 986 C C . LEU A 1 122 ? -23.544 -7.505 13.151 1.00 77.81 122 LEU A C 1
ATOM 988 O O . LEU A 1 122 ? -22.717 -8.365 13.464 1.00 77.81 122 LEU A O 1
ATOM 992 N N . GLY A 1 123 ? -24.006 -7.355 11.910 1.00 82.56 123 GLY A N 1
ATOM 993 C CA . GLY A 1 123 ? -23.542 -8.173 10.801 1.00 82.56 123 GLY A CA 1
ATOM 994 C C . GLY A 1 123 ? -22.029 -8.056 10.610 1.00 82.56 123 GLY A C 1
ATOM 995 O O . GLY A 1 123 ? -21.423 -7.008 10.853 1.00 82.56 123 GLY A O 1
ATOM 996 N N . VAL A 1 124 ? -21.409 -9.145 10.148 1.00 85.12 124 VAL A N 1
ATOM 997 C CA . VAL A 1 124 ? -19.968 -9.197 9.838 1.00 85.12 124 VAL A CA 1
ATOM 998 C C . VAL A 1 124 ? -19.584 -8.098 8.837 1.00 85.12 124 VAL A C 1
ATOM 1000 O O . VAL A 1 124 ? -18.503 -7.516 8.937 1.00 85.12 124 VAL A O 1
ATOM 1003 N N . ASP A 1 125 ? -20.506 -7.751 7.935 1.00 84.62 125 ASP A N 1
ATOM 1004 C CA . ASP A 1 125 ? -20.387 -6.632 7.005 1.00 84.62 125 ASP A CA 1
ATOM 1005 C C . ASP A 1 125 ? -20.215 -5.286 7.719 1.00 84.62 125 ASP A C 1
ATOM 1007 O O . ASP A 1 125 ? -19.385 -4.487 7.301 1.00 84.62 125 ASP A O 1
ATOM 1011 N N . GLN A 1 126 ? -20.942 -5.040 8.813 1.00 85.44 126 GLN A N 1
ATOM 1012 C CA . GLN A 1 126 ? -20.875 -3.795 9.582 1.00 85.44 126 GLN A CA 1
ATOM 1013 C C . GLN A 1 126 ? -19.598 -3.714 10.424 1.00 85.44 126 GLN A C 1
ATOM 1015 O O . GLN A 1 126 ? -18.995 -2.646 10.525 1.00 85.44 126 GLN A O 1
ATOM 1020 N N . VAL A 1 127 ? -19.163 -4.838 11.003 1.00 87.88 127 VAL A N 1
ATOM 1021 C CA . VAL A 1 127 ? -17.971 -4.900 11.866 1.00 87.88 127 VAL A CA 1
ATOM 1022 C C . VAL A 1 127 ? -16.678 -4.766 11.054 1.00 87.88 127 VAL A C 1
ATOM 1024 O O . VAL A 1 127 ? -15.773 -4.028 11.455 1.00 87.88 127 VAL A O 1
ATOM 1027 N N . ILE A 1 128 ? -16.577 -5.448 9.908 1.00 89.69 128 ILE A N 1
ATOM 1028 C CA . ILE A 1 128 ? -15.341 -5.521 9.106 1.00 89.69 128 ILE A CA 1
ATOM 1029 C C . ILE A 1 128 ? -15.239 -4.380 8.073 1.00 89.69 128 ILE A C 1
ATOM 1031 O O . ILE A 1 128 ? -14.158 -4.132 7.546 1.00 89.69 128 ILE A O 1
ATOM 1035 N N . LYS A 1 129 ? -16.306 -3.609 7.818 1.00 91.12 129 LYS A N 1
ATOM 1036 C CA . LYS A 1 129 ? -16.277 -2.476 6.873 1.00 91.12 129 LYS A CA 1
ATOM 1037 C C . LYS A 1 129 ? -15.132 -1.478 7.150 1.00 91.12 129 LYS A C 1
ATOM 1039 O O . LYS A 1 129 ? -15.046 -0.964 8.267 1.00 91.12 129 LYS A O 1
ATOM 1044 N N . PRO A 1 130 ? -14.306 -1.131 6.142 1.00 92.06 130 PRO A N 1
ATOM 1045 C CA . PRO A 1 130 ? -13.298 -0.081 6.273 1.00 92.06 130 PRO A CA 1
ATOM 1046 C C . PRO A 1 130 ? -13.930 1.315 6.231 1.00 92.06 130 PRO A C 1
ATOM 1048 O O . PRO A 1 130 ? -14.651 1.656 5.287 1.00 92.06 130 PRO A O 1
ATOM 1051 N N . ASP A 1 131 ? -13.612 2.158 7.209 1.00 91.25 131 ASP A N 1
ATOM 1052 C CA . ASP A 1 131 ? -14.106 3.528 7.304 1.00 91.25 131 ASP A CA 1
ATOM 1053 C C . ASP A 1 131 ? -13.226 4.492 6.481 1.00 91.25 131 ASP A C 1
ATOM 1055 O O . ASP A 1 131 ? -12.057 4.703 6.816 1.00 91.25 131 ASP A O 1
ATOM 1059 N N . PRO A 1 132 ? -13.751 5.183 5.448 1.00 88.00 132 PRO A N 1
ATOM 1060 C CA . PRO A 1 132 ? -12.955 6.067 4.583 1.00 88.00 132 PRO A CA 1
ATOM 1061 C C . PRO A 1 132 ? -12.425 7.331 5.281 1.00 88.00 132 PRO A C 1
ATOM 1063 O O . PRO A 1 132 ? -11.749 8.148 4.661 1.00 88.00 132 PRO A O 1
ATOM 1066 N N . ARG A 1 133 ? -12.752 7.531 6.563 1.00 88.50 133 ARG A N 1
ATOM 1067 C CA . ARG A 1 133 ? -12.234 8.625 7.399 1.00 88.50 133 ARG A CA 1
ATOM 1068 C C . ARG A 1 133 ? -10.952 8.247 8.141 1.00 88.50 133 ARG A C 1
ATOM 1070 O O . ARG A 1 133 ? -10.253 9.147 8.596 1.00 88.50 133 ARG A O 1
ATOM 1077 N N . LEU A 1 134 ? -10.666 6.951 8.277 1.00 90.38 134 LEU A N 1
ATOM 1078 C CA . LEU A 1 134 ? -9.645 6.406 9.177 1.00 90.38 134 LEU A CA 1
ATOM 1079 C C . LEU A 1 134 ? -8.441 5.824 8.413 1.00 90.38 134 LEU A C 1
ATOM 1081 O O . LEU A 1 134 ? -7.792 4.899 8.878 1.00 90.38 134 LEU A O 1
ATOM 1085 N N . PHE A 1 135 ? -8.151 6.327 7.209 1.00 91.44 135 PHE A N 1
ATOM 1086 C CA . PHE A 1 135 ? -6.920 5.999 6.469 1.00 91.44 135 PHE A CA 1
ATOM 1087 C C . PHE A 1 135 ? -5.786 7.025 6.697 1.00 91.44 135 PHE A C 1
ATOM 1089 O O . PHE A 1 135 ? -4.668 6.834 6.225 1.00 91.44 135 PHE A O 1
ATOM 1096 N N . ASP A 1 136 ? -6.050 8.117 7.427 1.00 91.06 136 ASP A N 1
ATOM 1097 C CA . ASP A 1 136 ? -5.104 9.219 7.641 1.00 91.06 136 ASP A CA 1
ATOM 1098 C C . ASP A 1 136 ? -4.371 9.132 8.991 1.00 91.06 136 ASP A C 1
ATOM 1100 O O . ASP A 1 136 ? -4.764 9.756 9.982 1.00 91.06 136 ASP A O 1
ATOM 1104 N N . ALA A 1 137 ? -3.232 8.437 8.992 1.00 90.25 137 ALA A N 1
ATOM 1105 C CA . ALA A 1 137 ? -2.339 8.329 10.147 1.00 90.25 137 ALA A CA 1
ATOM 1106 C C . ALA A 1 137 ? -1.899 9.697 10.720 1.00 90.25 137 ALA A C 1
ATOM 1108 O O . ALA A 1 137 ? -1.656 9.820 11.920 1.00 90.25 137 ALA A O 1
ATOM 1109 N N . ALA A 1 138 ? -1.826 10.758 9.903 1.00 88.69 138 ALA A N 1
ATOM 1110 C CA . ALA A 1 138 ? -1.468 12.091 10.392 1.00 88.69 138 ALA A CA 1
ATOM 1111 C C . ALA A 1 138 ? -2.622 12.766 11.161 1.00 88.69 138 ALA A C 1
ATOM 1113 O O . ALA A 1 138 ? -2.371 13.548 12.083 1.00 88.69 138 ALA A O 1
ATOM 1114 N N . ALA A 1 139 ? -3.881 12.454 10.833 1.00 89.44 139 ALA A N 1
ATOM 1115 C CA . ALA A 1 139 ? -5.031 12.855 11.643 1.00 89.44 139 ALA A CA 1
ATOM 1116 C C . ALA A 1 139 ? -5.121 12.044 12.943 1.00 89.44 139 ALA A C 1
ATOM 1118 O O . ALA A 1 139 ? -5.419 12.629 13.986 1.00 89.44 139 ALA A O 1
ATOM 1119 N N . GLU A 1 140 ? -4.809 10.744 12.909 1.00 91.62 140 GLU A N 1
ATOM 1120 C CA . GLU A 1 140 ? -4.739 9.910 14.114 1.00 91.62 140 GLU A CA 1
ATOM 1121 C C . GLU A 1 140 ? -3.681 10.429 15.097 1.00 91.62 140 GLU A C 1
ATOM 1123 O O . GLU A 1 140 ? -4.026 10.735 16.239 1.00 91.62 140 GLU A O 1
ATOM 1128 N N . LEU A 1 141 ? -2.435 10.639 14.653 1.00 89.94 141 LEU A N 1
ATOM 1129 C CA . LEU A 1 141 ? -1.367 11.205 15.490 1.00 89.94 141 LEU A CA 1
ATOM 1130 C C . LEU A 1 141 ? -1.756 12.568 16.072 1.00 89.94 141 LEU A C 1
ATOM 1132 O O . LEU A 1 141 ? -1.555 12.822 17.258 1.00 89.94 141 LEU A O 1
ATOM 1136 N N . LYS A 1 142 ? -2.373 13.440 15.268 1.00 88.81 142 LYS A N 1
ATOM 1137 C CA . LYS A 1 142 ? -2.837 14.763 15.714 1.00 88.81 142 LYS A CA 1
ATOM 1138 C C . LYS A 1 142 ? -3.989 14.697 16.727 1.00 88.81 142 LYS A C 1
ATOM 1140 O O . LYS A 1 142 ? -4.145 15.614 17.533 1.00 88.81 142 LYS A O 1
ATOM 1145 N N . ARG A 1 143 ? -4.803 13.639 16.692 1.00 88.06 143 ARG A N 1
ATOM 1146 C CA . ARG A 1 143 ? -5.854 13.365 17.682 1.00 88.06 143 ARG A CA 1
ATOM 1147 C C . ARG A 1 143 ? -5.258 12.785 18.968 1.00 88.06 143 ARG A C 1
ATOM 1149 O O . ARG A 1 143 ? -5.597 13.274 20.040 1.00 88.06 143 ARG A O 1
ATOM 1156 N N . ALA A 1 144 ? -4.359 11.806 18.858 1.00 86.88 144 ALA A N 1
ATOM 1157 C CA . ALA A 1 144 ? -3.739 11.112 19.987 1.00 86.88 144 ALA A CA 1
ATOM 1158 C C . ALA A 1 144 ? -2.771 12.005 20.786 1.00 86.88 144 ALA A C 1
ATOM 1160 O O . ALA A 1 144 ? -2.834 12.049 22.010 1.00 86.88 144 ALA A O 1
ATOM 1161 N N . LEU A 1 145 ? -1.915 12.769 20.099 1.00 83.94 145 LEU A N 1
ATOM 1162 C CA . LEU A 1 145 ? -0.924 13.665 20.714 1.00 83.94 145 LEU A CA 1
ATOM 1163 C C . LEU A 1 145 ? -1.508 15.045 21.090 1.00 83.94 145 LEU A C 1
ATOM 1165 O O . LEU A 1 145 ? -0.837 15.868 21.713 1.00 83.94 145 LEU A O 1
ATOM 1169 N N . GLY A 1 146 ? -2.768 15.305 20.730 1.00 81.00 146 GLY A N 1
ATOM 1170 C CA . GLY A 1 146 ? -3.530 16.475 21.156 1.00 81.00 146 GLY A CA 1
ATOM 1171 C C . GLY A 1 146 ? -3.011 17.830 20.653 1.00 81.00 146 GLY A C 1
ATOM 1172 O O . GLY A 1 146 ? -2.245 17.949 19.698 1.00 81.00 146 GLY A O 1
ATOM 1173 N N . LYS A 1 147 ? -3.476 18.908 21.301 1.00 69.06 147 LYS A N 1
ATOM 1174 C CA . LYS A 1 147 ? -3.210 20.301 20.881 1.00 69.06 147 LYS A CA 1
ATOM 1175 C C . LYS A 1 147 ? -1.777 20.785 21.149 1.00 69.06 147 LYS A C 1
ATOM 1177 O O . LYS A 1 147 ? -1.398 21.821 20.611 1.00 69.06 147 LYS A O 1
ATOM 1182 N N . SER A 1 148 ? -1.008 20.074 21.973 1.00 64.38 148 SER A N 1
ATOM 1183 C CA . SER A 1 148 ? 0.409 20.352 22.237 1.00 64.38 148 SER A CA 1
ATOM 1184 C C . SER A 1 148 ? 1.307 19.942 21.070 1.00 64.38 148 SER A C 1
ATOM 1186 O O . SER A 1 148 ? 2.341 20.574 20.856 1.00 64.38 148 SER A O 1
ATOM 1188 N N . PHE A 1 149 ? 0.915 18.937 20.277 1.00 58.09 149 PHE A N 1
ATOM 1189 C CA . PHE A 1 149 ? 1.711 18.463 19.146 1.00 58.09 149 PHE A CA 1
ATOM 1190 C C . PHE A 1 149 ? 1.573 19.377 17.924 1.00 58.09 149 PHE A C 1
ATOM 1192 O O . PHE A 1 149 ? 0.918 19.074 16.923 1.00 58.09 149 PHE A O 1
ATOM 1199 N N . LYS A 1 150 ? 2.228 20.536 18.015 1.00 59.25 150 LYS A N 1
ATOM 1200 C CA . LYS A 1 150 ? 2.397 21.500 16.928 1.00 59.25 150 LYS A CA 1
ATOM 1201 C C . LYS A 1 150 ? 3.466 21.008 15.943 1.00 59.25 150 LYS A C 1
ATOM 1203 O O . LYS A 1 150 ? 4.487 21.657 15.747 1.00 59.25 150 LYS A O 1
ATOM 1208 N N . MET A 1 151 ? 3.211 19.846 15.340 1.00 54.66 151 MET A N 1
ATOM 1209 C CA . MET A 1 151 ? 3.974 19.326 14.206 1.00 54.66 151 MET A CA 1
ATOM 1210 C C . MET A 1 151 ? 4.114 20.423 13.147 1.00 54.66 151 MET A C 1
ATOM 1212 O O . MET A 1 151 ? 3.128 21.106 12.849 1.00 54.66 151 MET A O 1
ATOM 1216 N N . GLU A 1 152 ? 5.294 20.559 12.540 1.00 48.84 152 GLU A N 1
ATOM 1217 C CA . GLU A 1 152 ? 5.523 21.446 11.392 1.00 48.84 152 GLU A CA 1
ATOM 1218 C C . GLU A 1 152 ? 4.903 20.858 10.113 1.00 48.84 152 GLU A C 1
ATOM 1220 O O . GLU A 1 152 ? 5.552 20.619 9.097 1.00 48.84 152 GLU A O 1
ATOM 1225 N N . ALA A 1 153 ? 3.593 20.610 10.175 1.00 48.62 153 ALA A N 1
ATOM 1226 C CA . ALA A 1 153 ? 2.768 20.329 9.022 1.00 48.62 153 ALA A CA 1
ATOM 1227 C C . ALA A 1 153 ? 2.872 21.526 8.071 1.00 48.62 153 ALA A C 1
ATOM 1229 O O . ALA A 1 153 ? 2.419 22.629 8.393 1.00 48.62 153 ALA A O 1
ATOM 1230 N N . THR A 1 154 ? 3.499 21.283 6.919 1.00 49.56 154 THR A N 1
ATOM 1231 C CA . THR A 1 154 ? 3.784 22.272 5.876 1.00 49.56 154 THR A CA 1
ATOM 1232 C C . THR A 1 154 ? 2.583 23.183 5.627 1.00 49.56 154 THR A C 1
ATOM 1234 O O . THR A 1 154 ? 1.435 22.729 5.566 1.00 49.56 154 THR A O 1
ATOM 1237 N N . SER A 1 155 ? 2.854 24.488 5.530 1.00 43.28 155 SER A N 1
ATOM 1238 C CA . SER A 1 155 ? 1.904 25.599 5.682 1.00 43.28 155 SER A CA 1
ATOM 1239 C C . SER A 1 155 ? 0.854 25.696 4.563 1.00 43.28 155 SER A C 1
ATOM 1241 O O . SER A 1 155 ? 0.766 26.656 3.805 1.00 43.28 155 SER A O 1
ATOM 1243 N N . SER A 1 156 ? -0.038 24.711 4.530 1.00 48.03 156 SER A N 1
ATOM 1244 C CA . SER A 1 156 ? -1.183 24.561 3.629 1.00 48.03 156 SER A CA 1
ATOM 1245 C C . SER A 1 156 ? -2.440 25.280 4.147 1.00 48.03 156 SER A C 1
ATOM 1247 O O . SER A 1 156 ? -3.573 24.929 3.818 1.00 48.03 156 SER A O 1
ATOM 1249 N N . SER A 1 157 ? -2.247 26.353 4.923 1.00 49.19 157 SER A N 1
ATOM 1250 C CA . SER A 1 157 ? -3.306 27.303 5.268 1.00 49.19 157 SER A CA 1
ATOM 1251 C C . SER A 1 157 ? -3.645 28.191 4.067 1.00 49.19 157 SER A C 1
ATOM 1253 O O . SER A 1 157 ? -3.371 29.390 4.063 1.00 49.19 157 SER A O 1
ATOM 1255 N N . ASN A 1 158 ? -4.298 27.615 3.060 1.00 40.09 158 ASN A N 1
ATOM 1256 C CA . ASN A 1 158 ? -5.131 28.388 2.150 1.00 40.09 158 ASN A CA 1
ATOM 1257 C C . ASN A 1 158 ? -6.323 27.561 1.665 1.00 40.09 158 ASN A C 1
ATOM 1259 O O . ASN A 1 158 ? -6.167 26.496 1.070 1.00 40.09 158 ASN A O 1
ATOM 1263 N N . ARG A 1 159 ? -7.538 28.071 1.904 1.00 49.41 159 ARG A N 1
ATOM 1264 C CA . ARG A 1 159 ? -8.801 27.456 1.461 1.00 49.41 159 ARG A CA 1
ATOM 1265 C C . ARG A 1 159 ? -9.012 27.689 -0.038 1.00 49.41 159 ARG A C 1
ATOM 1267 O O . ARG A 1 159 ? -9.895 28.443 -0.442 1.00 49.41 159 ARG A O 1
ATOM 1274 N N . SER A 1 160 ? -8.190 27.050 -0.869 1.00 41.94 160 SER A N 1
ATOM 1275 C CA . SER A 1 160 ? -8.363 27.078 -2.321 1.00 41.94 160 SER A CA 1
ATOM 1276 C C . SER A 1 160 ? -9.601 26.272 -2.725 1.00 41.94 160 SER A C 1
ATOM 1278 O O . SER A 1 160 ? -9.557 25.049 -2.857 1.00 41.94 160 SER A O 1
ATOM 1280 N N . HIS A 1 161 ? -10.720 26.960 -2.958 1.00 46.72 161 HIS A N 1
ATOM 1281 C CA . HIS A 1 161 ? -11.906 26.391 -3.604 1.00 46.72 161 HIS A CA 1
ATOM 1282 C C . HIS A 1 161 ? -11.656 26.149 -5.111 1.00 46.72 161 HIS A C 1
ATOM 1284 O O . HIS A 1 161 ? -12.322 26.762 -5.943 1.00 46.72 161 HIS A O 1
ATOM 1290 N N . ARG A 1 162 ? -10.686 25.282 -5.463 1.00 45.75 162 ARG A N 1
ATOM 1291 C CA . ARG A 1 162 ? -10.485 24.658 -6.796 1.00 45.75 162 ARG A CA 1
ATOM 1292 C C . ARG A 1 162 ? -9.311 23.655 -6.812 1.00 45.75 162 ARG A C 1
ATOM 1294 O O . ARG A 1 162 ? -8.246 23.941 -7.343 1.00 45.75 162 ARG A O 1
ATOM 1301 N N . SER A 1 163 ? -9.536 22.450 -6.287 1.00 40.84 163 SER A N 1
ATOM 1302 C CA . SER A 1 163 ? -9.037 21.197 -6.890 1.00 40.84 163 SER A CA 1
ATOM 1303 C C . SER A 1 163 ? -9.728 20.000 -6.232 1.00 40.84 163 SER A C 1
ATOM 1305 O O . SER A 1 163 ? -9.385 19.608 -5.121 1.00 40.84 163 SER A O 1
ATOM 1307 N N . ALA A 1 164 ? -10.727 19.425 -6.904 1.00 45.91 164 ALA A N 1
ATOM 1308 C CA . ALA A 1 164 ? -11.457 18.245 -6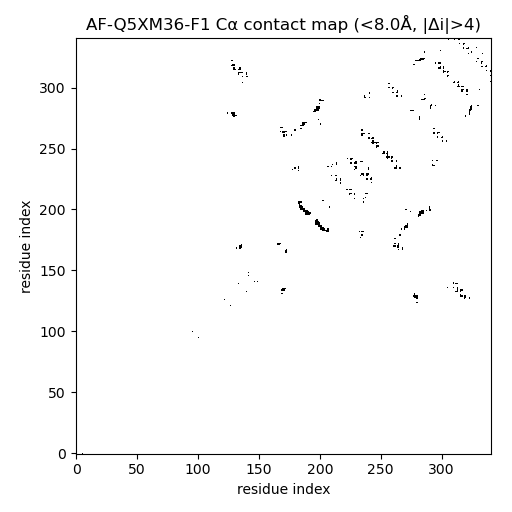.426 1.00 45.91 164 ALA A CA 1
ATOM 1309 C C . ALA A 1 164 ? -10.855 16.922 -6.951 1.00 45.91 164 ALA A C 1
ATOM 1311 O O . ALA A 1 164 ? -11.540 15.903 -6.996 1.00 45.91 164 ALA A O 1
ATOM 1312 N N . HIS A 1 165 ? -9.600 16.952 -7.417 1.00 44.75 165 HIS A N 1
ATOM 1313 C CA . HIS A 1 165 ? -8.963 15.879 -8.197 1.00 44.75 165 HIS A CA 1
ATOM 1314 C C . HIS A 1 165 ? -7.541 15.538 -7.699 1.00 44.75 165 HIS A C 1
ATOM 1316 O O . HIS A 1 165 ? -6.722 15.034 -8.458 1.00 44.75 165 HIS A O 1
ATOM 1322 N N . SER A 1 166 ? -7.202 15.871 -6.446 1.00 51.19 166 SER A N 1
ATOM 1323 C CA . SER A 1 166 ? -5.847 15.667 -5.894 1.00 51.19 166 SER A CA 1
ATOM 1324 C C . SER A 1 166 ? -5.851 15.396 -4.379 1.00 51.19 166 SER A C 1
ATOM 1326 O O . SER A 1 166 ? -4.987 15.852 -3.636 1.00 51.19 166 SER A O 1
ATOM 1328 N N . VAL A 1 167 ? -6.853 14.657 -3.896 1.00 65.56 167 VAL A N 1
ATOM 1329 C CA . VAL A 1 167 ? -6.875 14.123 -2.526 1.00 65.56 167 VAL A CA 1
ATOM 1330 C C . VAL A 1 167 ? -7.265 12.652 -2.615 1.00 65.56 167 VAL A C 1
ATOM 1332 O O . VAL A 1 167 ? -8.443 12.343 -2.779 1.00 65.56 167 VAL A O 1
ATOM 1335 N N . GLY A 1 168 ? -6.270 11.764 -2.560 1.00 72.94 168 GLY A N 1
ATOM 1336 C CA . GLY A 1 168 ? -6.514 10.327 -2.457 1.00 72.94 168 GLY A CA 1
ATOM 1337 C C . GLY A 1 168 ? -7.223 9.986 -1.144 1.00 72.94 168 GLY A C 1
ATOM 1338 O O . GLY A 1 168 ? -7.003 10.633 -0.115 1.00 72.94 168 GLY A O 1
ATOM 1339 N N . LYS A 1 169 ? -8.120 9.006 -1.221 1.00 84.75 169 LYS A N 1
ATOM 1340 C CA . LYS A 1 169 ? -8.981 8.500 -0.146 1.00 84.75 169 LYS A CA 1
ATOM 1341 C C . LYS A 1 169 ? -8.227 7.549 0.780 1.00 84.75 169 LYS A C 1
ATOM 1343 O O . LYS A 1 169 ? -8.505 7.538 1.974 1.00 84.75 169 LYS A O 1
ATOM 1348 N N . LEU A 1 170 ? -7.308 6.756 0.223 1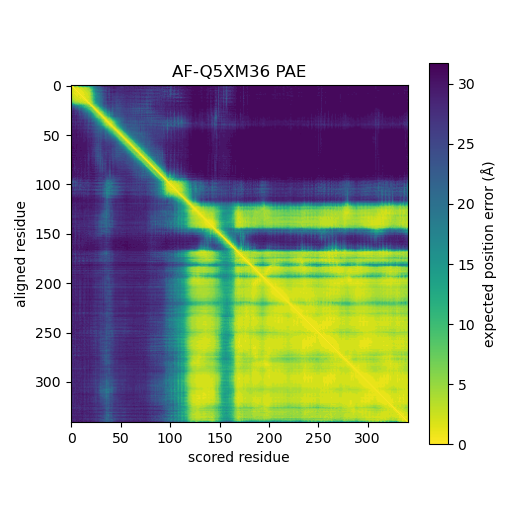.00 90.88 170 LEU A N 1
ATOM 1349 C CA . LEU A 1 170 ? -6.410 5.881 0.975 1.00 90.88 170 LEU A CA 1
ATOM 1350 C C . LEU A 1 170 ? -5.195 6.692 1.431 1.00 90.88 170 LEU A C 1
ATOM 1352 O O . LEU A 1 170 ? -4.980 6.907 2.621 1.00 90.88 170 LEU A O 1
ATOM 1356 N N . VAL A 1 171 ? -4.440 7.226 0.468 1.00 91.81 171 VAL A N 1
ATOM 1357 C CA . VAL A 1 171 ? -3.221 7.997 0.727 1.00 91.81 171 VAL A CA 1
ATOM 1358 C C . VAL A 1 171 ? -3.330 9.385 0.108 1.00 91.81 171 VAL A C 1
ATOM 1360 O O . VAL A 1 171 ? -3.624 9.550 -1.076 1.00 91.81 171 VAL A O 1
ATOM 1363 N N . LYS A 1 172 ? -3.053 10.411 0.915 1.00 88.88 172 LYS A N 1
ATOM 1364 C CA . LYS A 1 172 ? -3.042 11.805 0.467 1.00 88.88 172 LYS A CA 1
ATOM 1365 C C . LYS A 1 172 ? -1.884 12.058 -0.497 1.00 88.88 172 LYS A C 1
ATOM 1367 O O . LYS A 1 172 ? -0.738 11.736 -0.196 1.00 88.88 172 LYS A O 1
ATOM 1372 N N . HIS A 1 173 ? -2.188 12.711 -1.616 1.00 88.50 173 HIS A N 1
ATOM 1373 C CA . HIS A 1 173 ? -1.188 13.168 -2.575 1.00 88.50 173 HIS A CA 1
ATOM 1374 C C . HIS A 1 173 ? -0.181 14.121 -1.914 1.00 88.50 173 HIS A C 1
ATOM 1376 O O . HIS A 1 173 ? -0.578 15.044 -1.196 1.00 88.50 173 HIS A O 1
ATOM 1382 N N . LYS A 1 174 ? 1.114 13.930 -2.190 1.00 88.81 174 LYS A N 1
ATOM 1383 C CA . LYS A 1 174 ? 2.183 14.827 -1.739 1.00 88.81 174 LYS A CA 1
ATOM 1384 C C . LYS A 1 174 ? 2.692 15.678 -2.894 1.00 88.81 174 LYS A C 1
ATOM 1386 O O . LYS A 1 174 ? 3.017 15.166 -3.958 1.00 88.81 174 LYS A O 1
ATOM 1391 N N . ASN A 1 175 ? 2.879 16.972 -2.640 1.00 84.69 175 ASN A N 1
ATOM 1392 C CA . ASN A 1 175 ? 3.401 17.935 -3.622 1.00 84.69 175 ASN A CA 1
ATOM 1393 C C . ASN A 1 175 ? 4.845 17.642 -4.090 1.00 84.69 175 ASN A C 1
ATOM 1395 O O . ASN A 1 175 ? 5.337 18.315 -4.990 1.00 84.69 175 ASN A O 1
ATOM 1399 N N . THR A 1 176 ? 5.534 16.689 -3.457 1.00 89.50 176 THR A N 1
ATOM 1400 C CA . THR A 1 176 ? 6.879 16.212 -3.809 1.00 89.50 176 THR A CA 1
ATOM 1401 C C . THR A 1 176 ? 6.882 15.126 -4.886 1.00 89.50 176 THR A C 1
ATOM 1403 O O . THR A 1 176 ? 7.950 14.797 -5.397 1.00 89.50 176 THR A O 1
ATOM 1406 N N . TRP A 1 177 ? 5.732 14.533 -5.221 1.00 92.06 177 TRP A N 1
ATOM 1407 C CA . TRP A 1 177 ? 5.666 13.438 -6.189 1.00 92.06 177 TRP A CA 1
ATOM 1408 C C . TRP A 1 177 ? 5.595 13.940 -7.642 1.00 92.06 177 TRP A C 1
ATOM 1410 O O . TRP A 1 177 ? 4.997 14.988 -7.904 1.00 92.06 177 TRP A O 1
ATOM 1420 N N . PRO A 1 178 ? 6.175 13.204 -8.613 1.00 90.81 178 PRO A N 1
ATOM 1421 C CA . PRO A 1 178 ? 6.064 13.541 -10.032 1.00 90.81 178 PRO A CA 1
ATOM 1422 C C . PRO A 1 178 ? 4.604 13.594 -10.513 1.00 90.81 178 PRO A C 1
ATOM 1424 O O . PRO A 1 178 ? 3.762 12.852 -9.999 1.00 90.81 178 PRO A O 1
ATOM 1427 N N . PRO A 1 179 ? 4.273 14.414 -11.529 1.00 88.06 179 PRO A N 1
ATOM 1428 C CA . PRO A 1 179 ? 2.919 14.473 -12.066 1.00 88.06 179 PRO A CA 1
ATOM 1429 C C . PRO A 1 179 ? 2.501 13.112 -12.631 1.00 88.06 179 PRO A C 1
ATOM 1431 O O . PRO A 1 179 ? 3.246 12.482 -13.385 1.00 88.06 179 PRO A O 1
ATOM 1434 N N . ILE A 1 180 ? 1.294 12.673 -12.277 1.00 84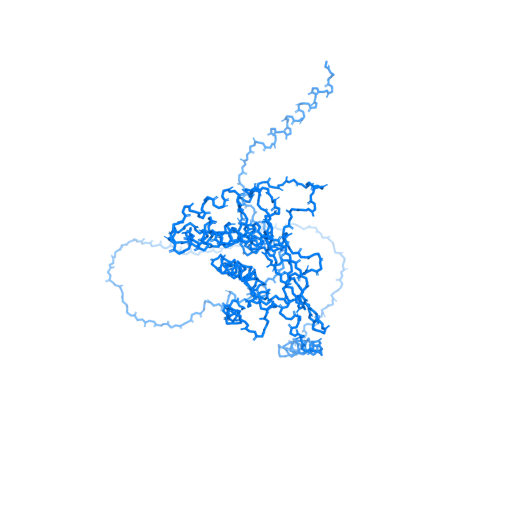.44 180 ILE A N 1
ATOM 1435 C CA . ILE A 1 180 ? 0.761 11.372 -12.686 1.00 84.44 180 ILE A CA 1
ATOM 1436 C C . ILE A 1 180 ? 0.619 11.329 -14.209 1.00 84.44 180 ILE A C 1
ATOM 1438 O O . ILE A 1 180 ? 0.020 12.211 -14.827 1.00 84.44 180 ILE A O 1
ATOM 1442 N N . ARG A 1 181 ? 1.142 10.261 -14.803 1.00 83.06 181 ARG A N 1
ATOM 1443 C CA . ARG A 1 181 ? 0.898 9.850 -16.186 1.00 83.06 181 ARG A CA 1
ATOM 1444 C C . ARG A 1 181 ? 0.339 8.432 -16.123 1.00 83.06 181 ARG A C 1
ATOM 1446 O O . ARG A 1 181 ? 0.748 7.673 -15.248 1.00 83.06 181 ARG A O 1
ATOM 1453 N N . SER A 1 182 ? -0.574 8.060 -17.018 1.00 75.88 182 SER A N 1
ATOM 1454 C CA . SER A 1 182 ? -0.957 6.648 -17.123 1.00 75.88 182 SER A CA 1
ATOM 1455 C C . SER A 1 182 ? 0.183 5.891 -17.799 1.00 75.88 182 SER A C 1
ATOM 1457 O O . SER A 1 182 ? 0.431 6.076 -18.989 1.00 75.88 182 SER A O 1
ATOM 1459 N N . ILE A 1 183 ? 0.906 5.084 -17.020 1.00 81.62 183 ILE A N 1
ATOM 1460 C CA . ILE A 1 183 ? 2.047 4.275 -17.488 1.00 81.62 183 ILE A CA 1
ATOM 1461 C C . ILE A 1 183 ? 1.556 2.986 -18.179 1.00 81.62 183 ILE A C 1
ATOM 1463 O O . ILE A 1 183 ? 2.310 2.324 -18.894 1.00 81.62 183 ILE A O 1
ATOM 1467 N N . GLY A 1 184 ? 0.271 2.654 -18.005 1.00 89.06 184 GLY A N 1
ATOM 1468 C CA . GLY A 1 184 ? -0.353 1.434 -18.516 1.00 89.06 184 GLY A CA 1
ATOM 1469 C C . GLY A 1 184 ? -0.938 0.518 -17.441 1.00 89.06 184 GLY A C 1
ATOM 1470 O O . GLY A 1 184 ? -1.067 -0.670 -17.705 1.00 89.06 184 GLY A O 1
ATOM 1471 N N . LEU A 1 185 ? -1.271 1.050 -16.260 1.00 94.19 185 LEU A N 1
ATOM 1472 C CA . LEU A 1 185 ? -2.051 0.347 -15.238 1.00 94.19 185 LEU A CA 1
ATOM 1473 C C . LEU A 1 185 ? -3.505 0.833 -15.299 1.00 94.19 185 LEU A C 1
ATOM 1475 O O . LEU A 1 185 ? -3.754 2.041 -15.297 1.00 94.19 185 LEU A O 1
ATOM 1479 N N . SER A 1 186 ? -4.448 -0.100 -15.309 1.00 94.50 186 SER A N 1
ATOM 1480 C CA . SER A 1 186 ? -5.890 0.149 -15.191 1.00 94.50 186 SER A CA 1
ATOM 1481 C C . SER A 1 186 ? -6.544 -0.942 -14.345 1.00 94.50 186 SER A C 1
ATOM 1483 O O . SER A 1 186 ? -5.918 -1.960 -14.068 1.00 94.50 186 SER A O 1
ATOM 1485 N N . MET A 1 187 ? -7.797 -0.750 -13.939 1.00 95.75 187 MET A N 1
ATOM 1486 C CA . MET A 1 187 ? -8.602 -1.761 -13.254 1.00 95.75 187 MET A CA 1
ATOM 1487 C C . MET A 1 187 ? -9.883 -2.037 -14.038 1.00 95.75 187 MET A C 1
ATOM 1489 O O . MET A 1 187 ? -10.555 -1.108 -14.488 1.00 95.75 187 MET A O 1
ATOM 1493 N N . GLU A 1 188 ? -10.243 -3.312 -14.137 1.00 95.56 188 GLU A N 1
ATOM 1494 C CA . GLU A 1 188 ? -11.458 -3.789 -14.795 1.00 95.56 188 GLU A CA 1
ATOM 1495 C C . GLU A 1 188 ? -12.303 -4.635 -13.832 1.00 95.56 188 GLU A C 1
ATOM 1497 O O . GLU A 1 188 ? -11.804 -5.183 -12.845 1.00 95.56 188 GLU 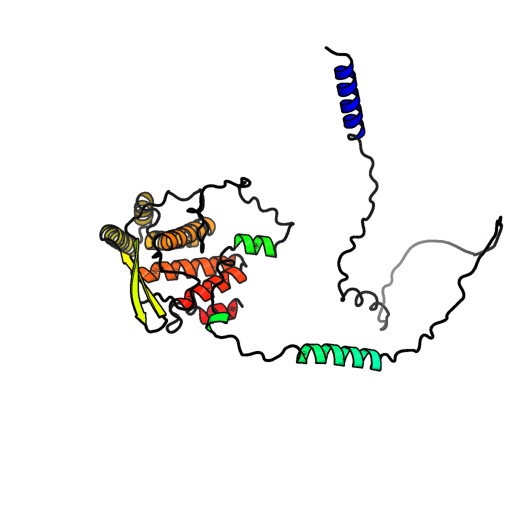A O 1
ATOM 1502 N N . LEU A 1 189 ? -13.605 -4.717 -14.111 1.00 95.62 189 LEU A N 1
ATOM 1503 C CA . LEU A 1 189 ? -14.507 -5.677 -13.478 1.00 95.62 189 LEU A CA 1
ATOM 1504 C C . LEU A 1 189 ? -14.353 -7.013 -14.213 1.00 95.62 189 LEU A C 1
ATOM 1506 O O . LEU A 1 189 ? -14.590 -7.067 -15.418 1.00 95.62 189 LEU A O 1
ATOM 1510 N N . ASP A 1 190 ? -13.974 -8.067 -13.498 1.00 93.19 190 ASP A N 1
ATOM 1511 C CA . ASP A 1 190 ? -13.774 -9.398 -14.071 1.00 93.19 190 ASP A CA 1
ATOM 1512 C C . ASP A 1 190 ? -15.085 -10.196 -14.107 1.00 93.19 190 ASP A C 1
ATOM 1514 O O . ASP A 1 190 ? -15.536 -10.617 -15.172 1.00 93.19 190 ASP A O 1
ATOM 1518 N N . HIS A 1 191 ? -15.743 -10.347 -12.952 1.00 92.88 191 HIS A N 1
ATOM 1519 C CA . HIS A 1 191 ? -17.025 -11.043 -12.842 1.00 92.88 191 HIS A CA 1
ATOM 1520 C C . HIS A 1 191 ? -17.846 -10.589 -11.620 1.00 92.88 191 HIS A C 1
ATOM 1522 O O . HIS A 1 191 ? -17.351 -9.911 -10.717 1.00 92.88 191 HIS A O 1
ATOM 1528 N N . GLU A 1 192 ? -19.128 -10.964 -11.585 1.00 94.88 192 GLU A N 1
ATOM 1529 C CA . GLU A 1 192 ? -20.031 -10.691 -10.459 1.00 94.88 192 GLU A CA 1
ATOM 1530 C C . GLU A 1 192 ? -20.634 -11.995 -9.917 1.00 94.88 192 GLU A C 1
ATOM 1532 O O . GLU A 1 192 ? -21.252 -12.763 -10.656 1.00 94.88 192 GLU A O 1
ATOM 1537 N N . THR A 1 193 ? -20.476 -12.226 -8.614 1.00 92.50 193 THR A N 1
ATOM 1538 C CA . THR A 1 193 ? -20.896 -13.440 -7.902 1.00 92.50 193 THR A CA 1
ATOM 1539 C C . THR A 1 193 ? -21.976 -13.074 -6.883 1.00 92.50 193 THR A C 1
ATOM 1541 O O . THR A 1 193 ? -21.718 -12.807 -5.709 1.00 92.50 193 THR A O 1
ATOM 1544 N N . GLY A 1 194 ? -23.226 -13.024 -7.351 1.00 91.38 194 GLY A N 1
ATOM 1545 C CA . GLY A 1 194 ? -24.392 -12.696 -6.527 1.00 91.38 194 GLY A CA 1
ATOM 1546 C C . GLY A 1 194 ? -24.415 -11.227 -6.095 1.00 91.38 194 GLY A C 1
ATOM 1547 O O . GLY A 1 194 ? -24.898 -10.376 -6.836 1.00 91.38 194 GLY A O 1
ATOM 1548 N N . GLN A 1 195 ? -23.929 -10.941 -4.885 1.00 89.88 195 GLN A N 1
ATOM 1549 C CA . GLN A 1 195 ? -23.739 -9.570 -4.385 1.00 89.88 195 GLN A CA 1
ATOM 1550 C C . GLN A 1 195 ? -22.285 -9.092 -4.505 1.00 89.88 195 GLN A C 1
ATOM 1552 O O . GLN A 1 195 ? -22.040 -7.888 -4.458 1.00 89.88 195 GLN A O 1
ATOM 1557 N N . GLU A 1 196 ? -21.326 -10.009 -4.655 1.00 93.50 196 GLU A N 1
ATOM 1558 C CA . GLU A 1 196 ? -19.904 -9.680 -4.719 1.00 93.50 196 GLU A CA 1
ATOM 1559 C C . GLU A 1 196 ? -19.479 -9.305 -6.141 1.00 93.50 196 GLU A C 1
ATOM 1561 O O . GLU A 1 196 ? -19.890 -9.939 -7.113 1.00 93.50 196 GLU A O 1
ATOM 1566 N N . LYS A 1 197 ? -18.620 -8.293 -6.268 1.00 95.50 197 LYS A N 1
ATOM 1567 C CA . LYS A 1 197 ? -18.043 -7.861 -7.548 1.00 95.50 197 LYS A CA 1
ATOM 1568 C C . LYS A 1 197 ? -16.530 -8.026 -7.498 1.00 95.50 197 LYS A C 1
ATOM 1570 O O . LYS A 1 197 ? -15.886 -7.450 -6.620 1.00 95.50 197 LYS A O 1
ATOM 1575 N N . TRP A 1 198 ? -15.987 -8.805 -8.427 1.00 95.62 198 TRP A N 1
ATOM 1576 C CA . TRP A 1 198 ? -14.570 -9.143 -8.503 1.00 95.62 198 TRP A CA 1
ATOM 1577 C C . TRP A 1 198 ? -13.874 -8.241 -9.517 1.00 95.62 198 TRP A C 1
ATOM 1579 O O . TRP A 1 198 ? -14.290 -8.143 -10.672 1.00 95.62 198 TRP A O 1
ATOM 1589 N N . PHE A 1 199 ? -12.825 -7.558 -9.070 1.00 96.75 199 PHE A N 1
ATOM 1590 C CA . PHE A 1 199 ? -12.043 -6.617 -9.863 1.00 96.75 199 PHE A CA 1
ATOM 1591 C C . PHE A 1 199 ? -10.594 -7.079 -9.949 1.00 96.75 199 PHE A C 1
ATOM 1593 O O . PHE A 1 199 ? -10.067 -7.669 -9.005 1.00 96.75 199 PHE A O 1
ATOM 1600 N N . LYS A 1 200 ? -9.935 -6.741 -11.055 1.00 95.69 200 LYS A N 1
ATOM 1601 C CA . LYS A 1 200 ? -8.507 -6.991 -11.256 1.00 95.69 200 LYS A CA 1
ATOM 1602 C C . LYS A 1 200 ? -7.819 -5.781 -11.867 1.00 95.69 200 LYS A C 1
ATOM 1604 O O . LYS A 1 200 ? -8.428 -5.025 -12.628 1.00 95.69 200 LYS A O 1
ATOM 1609 N N . PHE A 1 201 ? -6.548 -5.606 -11.541 1.00 96.56 201 PHE A N 1
ATOM 1610 C CA . PHE A 1 201 ? -5.664 -4.729 -12.291 1.00 96.56 201 PHE A CA 1
ATOM 1611 C C . PHE A 1 201 ? -5.279 -5.386 -13.623 1.00 96.56 201 PHE A C 1
ATOM 1613 O O . PHE A 1 201 ? -5.200 -6.606 -13.738 1.00 96.56 201 PHE A O 1
ATOM 1620 N N . VAL A 1 202 ? -5.069 -4.559 -14.643 1.00 96.06 202 VAL A N 1
ATOM 1621 C CA . VAL A 1 202 ? -4.719 -4.965 -16.006 1.00 96.06 202 VAL A CA 1
ATOM 1622 C C . VAL A 1 202 ? -3.528 -4.130 -16.461 1.00 96.06 202 VAL A C 1
ATOM 1624 O O . VAL A 1 202 ? -3.524 -2.903 -16.317 1.00 96.06 202 VAL A O 1
ATOM 1627 N N . HIS A 1 203 ? -2.513 -4.803 -17.002 1.00 95.62 203 HIS A N 1
ATOM 1628 C CA . HIS A 1 203 ? -1.301 -4.184 -17.532 1.00 95.62 203 HIS A CA 1
ATOM 1629 C C . HIS A 1 203 ? -1.385 -4.019 -19.057 1.00 95.62 203 HIS A C 1
ATOM 1631 O O . HIS A 1 203 ? -1.679 -4.958 -19.792 1.00 95.62 203 HIS A O 1
ATOM 1637 N N . ASN A 1 204 ? -1.066 -2.824 -19.550 1.00 95.38 204 ASN A N 1
ATOM 1638 C CA . ASN A 1 204 ? -0.790 -2.576 -20.966 1.00 95.38 204 ASN A CA 1
ATOM 1639 C C . ASN A 1 204 ? 0.608 -3.121 -21.336 1.00 95.38 204 ASN A C 1
ATOM 1641 O O . ASN A 1 204 ? 1.495 -3.168 -20.485 1.00 95.38 204 ASN A O 1
ATOM 1645 N N . ALA A 1 205 ? 0.855 -3.436 -22.610 1.00 95.38 205 ALA A N 1
ATOM 1646 C CA . ALA A 1 205 ? 2.114 -4.015 -23.102 1.00 95.38 205 ALA A CA 1
ATOM 1647 C C . ALA A 1 205 ? 3.378 -3.198 -22.741 1.00 95.38 205 ALA A C 1
ATOM 1649 O O . ALA A 1 205 ? 4.451 -3.763 -22.535 1.00 95.38 205 ALA A O 1
ATOM 1650 N N . HIS A 1 206 ? 3.254 -1.870 -22.613 1.00 93.75 206 HIS A N 1
ATOM 1651 C CA . HIS A 1 206 ? 4.328 -1.010 -22.098 1.00 93.75 206 HIS A CA 1
ATOM 1652 C C . HIS A 1 206 ? 4.650 -1.303 -20.623 1.00 93.75 206 HIS A C 1
ATOM 1654 O O . HIS A 1 206 ? 5.809 -1.476 -20.261 1.00 93.75 206 HIS A O 1
ATOM 1660 N N . TYR A 1 207 ? 3.625 -1.414 -19.778 1.00 95.25 207 TYR A N 1
ATOM 1661 C CA . TYR A 1 207 ? 3.780 -1.732 -18.360 1.00 95.25 207 TYR A CA 1
ATOM 1662 C C . TYR A 1 207 ? 4.309 -3.169 -18.179 1.00 95.25 207 TYR A C 1
ATOM 1664 O O . TYR A 1 207 ? 5.229 -3.405 -17.407 1.00 95.25 207 TYR A O 1
ATOM 1672 N N . GLU A 1 208 ? 3.829 -4.116 -18.986 1.00 95.25 208 GLU A N 1
ATOM 1673 C CA . GLU A 1 208 ? 4.342 -5.493 -19.053 1.00 95.25 208 GLU A CA 1
ATOM 1674 C C . GLU A 1 208 ? 5.833 -5.561 -19.475 1.00 95.25 208 GLU A C 1
ATOM 1676 O O . GLU A 1 208 ? 6.578 -6.445 -19.049 1.00 95.25 208 GLU A O 1
ATOM 1681 N N . GLN A 1 209 ? 6.316 -4.613 -20.292 1.00 94.81 209 GLN A N 1
ATOM 1682 C CA . GLN A 1 209 ? 7.746 -4.470 -20.593 1.00 94.81 209 GLN A CA 1
ATOM 1683 C C . GLN A 1 209 ? 8.550 -3.944 -19.390 1.00 94.81 209 GLN A C 1
ATOM 1685 O O . GLN A 1 209 ? 9.673 -4.405 -19.184 1.00 94.81 209 GLN A O 1
ATOM 1690 N N . LEU A 1 210 ? 7.990 -3.036 -18.584 1.00 94.69 210 LEU A N 1
ATOM 1691 C CA . LEU A 1 210 ? 8.619 -2.573 -17.341 1.00 94.69 210 LEU A CA 1
ATOM 1692 C C . LEU A 1 210 ? 8.696 -3.683 -16.287 1.00 94.69 210 LEU A C 1
ATOM 1694 O O . LEU A 1 210 ? 9.733 -3.823 -15.642 1.00 94.69 210 LEU A O 1
ATOM 1698 N N . GLU A 1 211 ? 7.664 -4.522 -16.166 1.00 95.19 211 GLU A N 1
ATOM 1699 C CA . GLU A 1 211 ? 7.695 -5.692 -15.277 1.00 95.19 211 GLU A CA 1
ATOM 1700 C C . GLU A 1 211 ? 8.802 -6.673 -15.687 1.00 95.19 211 GLU A C 1
ATOM 1702 O O . GLU A 1 211 ? 9.624 -7.050 -14.855 1.00 95.19 211 GLU A O 1
ATOM 1707 N N . ARG A 1 212 ? 8.938 -6.987 -16.987 1.00 95.00 212 ARG A N 1
ATOM 1708 C CA . ARG A 1 212 ? 10.062 -7.799 -17.498 1.00 95.00 212 ARG A CA 1
ATOM 1709 C C . ARG A 1 212 ? 11.437 -7.214 -17.154 1.00 95.00 212 ARG A C 1
ATOM 1711 O O . ARG A 1 212 ? 12.338 -7.968 -16.796 1.00 95.00 212 ARG A O 1
ATOM 1718 N N . LEU A 1 213 ? 11.612 -5.894 -17.256 1.00 94.06 213 LEU A N 1
ATOM 1719 C CA . LEU A 1 213 ? 12.861 -5.226 -16.864 1.00 94.06 213 LEU A CA 1
ATOM 1720 C C . LEU A 1 213 ? 13.081 -5.275 -15.343 1.00 94.06 213 LEU A C 1
ATOM 1722 O O . LEU A 1 213 ? 14.208 -5.465 -14.893 1.00 94.06 213 LEU A O 1
ATOM 1726 N N . CYS A 1 214 ? 12.011 -5.173 -14.551 1.00 94.50 214 CYS A N 1
ATOM 1727 C CA . CYS A 1 214 ? 12.069 -5.297 -13.097 1.00 94.50 214 CYS A CA 1
ATOM 1728 C C . CYS A 1 214 ? 12.447 -6.720 -12.650 1.00 94.50 214 CYS A C 1
ATOM 1730 O O . CYS A 1 214 ? 13.221 -6.861 -11.708 1.00 94.50 214 CYS A O 1
ATOM 1732 N N . TRP A 1 215 ? 11.986 -7.767 -13.346 1.00 94.12 215 TRP A N 1
ATOM 1733 C CA . TRP A 1 215 ? 12.398 -9.153 -13.071 1.00 94.12 215 TRP A CA 1
ATOM 1734 C C . TRP A 1 215 ? 13.882 -9.386 -13.387 1.00 94.12 215 TRP A C 1
ATOM 1736 O O . TRP A 1 215 ? 14.568 -10.073 -12.638 1.00 94.12 215 TRP A O 1
ATOM 1746 N N . VAL A 1 216 ? 14.409 -8.770 -14.454 1.00 93.94 216 VAL A N 1
ATOM 1747 C CA . VAL A 1 216 ? 15.852 -8.804 -14.763 1.00 93.94 216 VAL A CA 1
ATOM 1748 C C . VAL A 1 216 ? 16.670 -8.053 -13.703 1.00 93.94 216 VAL A C 1
ATOM 1750 O O . VAL A 1 216 ? 17.760 -8.501 -13.350 1.00 93.94 216 VAL A O 1
ATOM 1753 N N . ALA A 1 217 ? 16.155 -6.950 -13.152 1.00 92.50 217 ALA A N 1
ATOM 1754 C CA . ALA A 1 217 ? 16.783 -6.251 -12.026 1.00 92.50 217 ALA A CA 1
ATOM 1755 C C . ALA A 1 217 ? 16.774 -7.079 -10.723 1.00 92.50 217 ALA A C 1
ATOM 1757 O O . ALA A 1 217 ? 17.729 -7.027 -9.954 1.00 92.50 217 ALA A O 1
ATOM 1758 N N . GLU A 1 218 ? 15.720 -7.867 -10.487 1.00 91.25 218 GLU A N 1
ATOM 1759 C CA . GLU A 1 218 ? 15.610 -8.770 -9.334 1.00 91.25 218 GLU A CA 1
ATOM 1760 C C . GLU A 1 218 ? 16.554 -9.983 -9.452 1.00 91.25 218 GLU A C 1
ATOM 1762 O O . GLU A 1 218 ? 17.285 -10.269 -8.507 1.00 91.25 218 GLU A O 1
ATOM 1767 N N . ASP A 1 219 ? 16.621 -10.638 -10.618 1.00 92.75 219 ASP A N 1
ATOM 1768 C CA . ASP A 1 219 ? 17.507 -11.791 -10.879 1.00 92.75 219 ASP A CA 1
ATOM 1769 C C . ASP A 1 219 ? 19.002 -11.406 -10.874 1.00 92.75 219 ASP A C 1
ATOM 1771 O O . ASP A 1 219 ? 19.846 -12.134 -10.353 1.00 92.75 219 ASP A O 1
ATOM 1775 N N . SER A 1 220 ? 19.338 -10.217 -11.389 1.00 91.50 220 SER A N 1
ATOM 1776 C CA . SER A 1 220 ? 20.710 -9.681 -11.364 1.00 91.50 220 SER A CA 1
ATOM 1777 C C . SER A 1 220 ? 21.113 -9.022 -10.039 1.00 91.50 220 SER A C 1
ATOM 1779 O O . SER A 1 220 ? 22.300 -8.759 -9.834 1.00 91.50 220 SER A O 1
ATOM 1781 N N . LEU A 1 221 ? 20.149 -8.748 -9.150 1.00 87.12 221 LEU A N 1
ATOM 1782 C CA . LEU A 1 221 ? 20.306 -7.991 -7.900 1.00 87.12 221 LEU A CA 1
ATOM 1783 C C . LEU A 1 221 ? 20.878 -6.559 -8.069 1.00 87.12 221 LEU A C 1
ATOM 1785 O O . LEU A 1 221 ? 21.309 -5.954 -7.082 1.00 87.12 221 LEU A O 1
ATOM 1789 N N . ASP A 1 222 ? 20.867 -5.981 -9.280 1.00 89.38 222 ASP A N 1
ATOM 1790 C CA . ASP A 1 222 ? 21.339 -4.609 -9.522 1.00 89.38 222 ASP A CA 1
ATOM 1791 C C . ASP A 1 222 ? 20.220 -3.573 -9.310 1.00 89.38 222 ASP A C 1
ATOM 1793 O O . ASP A 1 222 ? 19.353 -3.340 -10.160 1.00 89.38 222 ASP A O 1
ATOM 1797 N N . HIS A 1 223 ? 20.281 -2.888 -8.166 1.00 88.88 223 HIS A N 1
ATOM 1798 C CA . HIS A 1 223 ? 19.334 -1.834 -7.803 1.00 88.88 223 HIS A CA 1
ATOM 1799 C C . HIS A 1 223 ? 19.331 -0.631 -8.760 1.00 88.88 223 HIS A C 1
ATOM 1801 O O . HIS A 1 223 ? 18.332 0.084 -8.844 1.00 88.88 223 HIS A O 1
ATOM 1807 N N . ARG A 1 224 ? 20.410 -0.413 -9.519 1.00 92.38 224 ARG A N 1
ATOM 1808 C CA . ARG A 1 224 ? 20.560 0.752 -10.402 1.00 92.38 224 ARG A CA 1
ATOM 1809 C C . ARG A 1 224 ? 19.609 0.692 -11.596 1.00 92.38 224 ARG A C 1
ATOM 1811 O O . ARG A 1 224 ? 19.129 1.728 -12.043 1.00 92.38 224 ARG A O 1
ATOM 1818 N N . ILE A 1 225 ? 19.265 -0.516 -12.047 1.00 92.12 225 ILE A N 1
ATOM 1819 C CA . ILE A 1 225 ? 18.245 -0.746 -13.080 1.00 92.12 225 ILE A CA 1
ATOM 1820 C C . ILE A 1 225 ? 16.862 -0.303 -12.563 1.00 92.12 225 ILE A C 1
ATOM 1822 O O . ILE A 1 225 ? 16.064 0.264 -13.304 1.00 92.12 225 ILE A O 1
ATOM 1826 N N . ILE A 1 226 ? 16.585 -0.493 -11.268 1.00 94.44 226 ILE A N 1
ATOM 1827 C CA . ILE A 1 226 ? 15.331 -0.069 -10.622 1.00 94.44 226 ILE A CA 1
ATOM 1828 C C . ILE A 1 226 ? 15.253 1.463 -10.542 1.00 94.44 226 ILE A C 1
ATOM 1830 O O . ILE A 1 226 ? 14.197 2.045 -10.792 1.00 94.44 226 ILE A O 1
ATOM 1834 N N . GLU A 1 227 ? 16.369 2.119 -10.216 1.00 93.81 227 GLU A N 1
ATOM 1835 C CA . GLU A 1 227 ? 16.492 3.583 -10.201 1.00 93.81 227 GLU A CA 1
ATOM 1836 C C . GLU A 1 227 ? 16.302 4.188 -11.603 1.00 93.81 227 GLU A C 1
ATOM 1838 O O . GLU A 1 227 ? 15.610 5.198 -11.748 1.00 93.81 227 GLU A O 1
ATOM 1843 N N . GLU A 1 228 ? 16.840 3.546 -12.644 1.00 94.25 228 GLU A N 1
ATOM 1844 C CA . GLU A 1 228 ? 16.635 3.930 -14.047 1.00 94.25 228 GLU A CA 1
ATOM 1845 C C . GLU A 1 228 ? 15.158 3.773 -14.461 1.00 94.25 228 GLU A C 1
ATOM 1847 O O . GLU A 1 228 ? 14.541 4.744 -14.907 1.00 94.25 228 GLU A O 1
ATOM 1852 N N . ILE A 1 229 ? 14.537 2.613 -14.191 1.00 93.88 229 ILE A N 1
ATOM 1853 C CA . ILE A 1 229 ? 13.099 2.378 -14.433 1.00 93.88 229 ILE A CA 1
ATOM 1854 C C . ILE A 1 229 ? 12.240 3.448 -13.743 1.00 93.88 229 ILE A C 1
ATOM 1856 O O . ILE A 1 229 ? 11.328 3.994 -14.363 1.00 93.88 229 ILE A O 1
ATOM 1860 N N . LEU A 1 230 ? 12.519 3.777 -12.478 1.00 93.94 230 LEU A N 1
ATOM 1861 C CA . LEU A 1 230 ? 11.752 4.768 -11.712 1.00 93.94 230 LEU A CA 1
ATOM 1862 C C . LEU A 1 230 ? 12.047 6.225 -12.099 1.00 93.94 230 LEU A C 1
ATOM 1864 O O . LEU A 1 230 ? 11.249 7.100 -11.758 1.00 93.94 230 LEU A O 1
ATOM 1868 N N . THR A 1 231 ? 13.139 6.498 -12.815 1.00 93.31 231 THR A N 1
ATOM 1869 C CA . THR A 1 231 ? 13.436 7.835 -13.351 1.00 93.31 231 THR A CA 1
ATOM 1870 C C . THR A 1 231 ? 12.482 8.179 -14.496 1.00 93.31 231 THR A C 1
ATOM 1872 O O . THR A 1 231 ? 11.878 9.254 -14.488 1.00 93.31 231 THR A O 1
ATOM 1875 N N . ASP A 1 232 ? 12.264 7.244 -15.426 1.00 92.06 232 ASP A N 1
ATOM 1876 C CA . ASP A 1 232 ? 11.300 7.413 -16.524 1.00 92.06 232 ASP A CA 1
ATOM 1877 C C . ASP A 1 232 ? 9.852 7.113 -16.095 1.00 92.06 232 ASP A C 1
ATOM 1879 O O . ASP A 1 232 ? 8.908 7.785 -16.524 1.00 92.06 232 ASP A O 1
ATOM 1883 N N . ASN A 1 233 ? 9.663 6.112 -15.227 1.00 93.62 233 ASN A N 1
ATOM 1884 C CA . ASN A 1 233 ? 8.364 5.558 -14.843 1.00 93.62 233 ASN A CA 1
ATOM 1885 C C . ASN A 1 233 ? 8.163 5.567 -13.310 1.00 93.62 233 ASN A C 1
ATOM 1887 O O . ASN A 1 233 ? 8.047 4.506 -12.689 1.00 93.62 233 ASN A O 1
ATOM 1891 N N . PRO A 1 234 ? 8.044 6.752 -12.671 1.00 94.06 234 PRO A N 1
ATOM 1892 C CA . P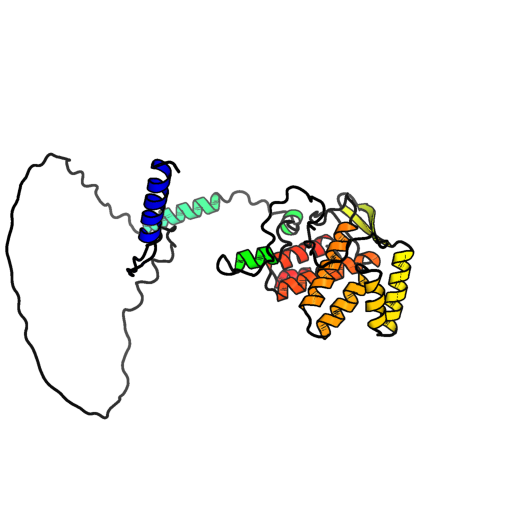RO A 1 234 ? 8.084 6.938 -11.207 1.00 94.06 234 PRO A CA 1
ATOM 1893 C C . PRO A 1 234 ? 6.906 6.349 -10.407 1.00 94.06 234 PRO A C 1
ATOM 1895 O O . PRO A 1 234 ? 6.806 6.580 -9.198 1.00 94.06 234 PRO A O 1
ATOM 1898 N N . TYR A 1 235 ? 6.015 5.614 -11.075 1.00 94.62 235 TYR A N 1
ATOM 1899 C CA . TYR A 1 235 ? 4.841 4.950 -10.511 1.00 94.62 235 TYR A CA 1
ATOM 1900 C C . TYR A 1 235 ? 4.764 3.443 -10.856 1.00 94.62 235 TYR A C 1
ATOM 1902 O O . TYR A 1 235 ? 3.729 2.820 -10.631 1.00 94.62 235 TYR A O 1
ATOM 1910 N N . HIS A 1 236 ? 5.836 2.835 -11.385 1.00 95.62 236 HIS A N 1
ATOM 1911 C CA . HIS A 1 236 ? 5.892 1.383 -11.612 1.00 95.62 236 HIS A CA 1
ATOM 1912 C C . HIS A 1 236 ? 5.897 0.619 -10.272 1.00 95.62 236 HIS A C 1
ATOM 1914 O O . HIS A 1 236 ? 6.823 0.763 -9.470 1.00 95.62 236 HIS A O 1
ATOM 1920 N N . LEU A 1 237 ? 4.847 -0.167 -10.001 1.00 96.06 237 LEU A N 1
ATOM 1921 C CA . LEU A 1 237 ? 4.526 -0.637 -8.647 1.00 96.06 237 LEU A CA 1
ATOM 1922 C C . LEU A 1 237 ? 5.577 -1.586 -8.060 1.00 96.06 237 LEU A C 1
ATOM 1924 O O . LEU A 1 237 ? 5.986 -1.400 -6.912 1.00 96.06 237 LEU A O 1
ATOM 1928 N N . ASN A 1 238 ? 6.045 -2.573 -8.828 1.00 95.88 238 ASN A N 1
ATOM 1929 C CA . ASN A 1 238 ? 7.028 -3.537 -8.332 1.00 95.88 238 ASN A CA 1
ATOM 1930 C C . ASN A 1 238 ? 8.414 -2.904 -8.141 1.00 95.88 238 ASN A C 1
ATOM 1932 O O . ASN A 1 238 ? 9.080 -3.182 -7.144 1.00 95.88 238 ASN A O 1
ATOM 1936 N N . SER A 1 239 ? 8.803 -1.947 -8.990 1.00 95.94 239 SER A N 1
ATOM 1937 C CA . SER A 1 239 ? 10.027 -1.163 -8.776 1.00 95.94 239 SER A CA 1
ATOM 1938 C C . SER A 1 239 ? 9.931 -0.270 -7.533 1.00 95.94 239 SER A C 1
ATOM 1940 O O . SER A 1 239 ? 10.883 -0.213 -6.755 1.00 95.94 239 SER A O 1
ATOM 1942 N N . LEU A 1 240 ? 8.774 0.364 -7.278 1.00 96.50 240 LEU A N 1
ATOM 1943 C CA . LEU A 1 240 ? 8.525 1.094 -6.026 1.00 96.50 240 LEU A CA 1
ATOM 1944 C C . LEU A 1 240 ? 8.611 0.166 -4.803 1.00 96.50 240 LEU A C 1
ATOM 1946 O O . LEU A 1 240 ? 9.236 0.528 -3.807 1.00 96.50 240 LEU A O 1
ATOM 1950 N N . LEU A 1 241 ? 8.028 -1.037 -4.870 1.00 96.94 241 LEU A N 1
ATOM 1951 C CA . LEU A 1 241 ? 8.105 -2.043 -3.805 1.00 96.94 241 LEU A CA 1
ATOM 1952 C C . LEU A 1 241 ? 9.544 -2.516 -3.547 1.00 96.94 241 LEU A C 1
ATOM 1954 O O . LEU A 1 241 ? 9.925 -2.686 -2.384 1.00 96.94 241 LEU A O 1
ATOM 1958 N N . LEU A 1 242 ? 10.344 -2.733 -4.590 1.00 95.50 242 LEU A N 1
ATOM 1959 C CA . LEU A 1 242 ? 11.711 -3.230 -4.443 1.00 95.50 242 LEU A CA 1
ATOM 1960 C C . LEU A 1 242 ? 12.648 -2.133 -3.911 1.00 95.50 242 LEU A C 1
ATOM 1962 O O . LEU A 1 242 ? 13.318 -2.353 -2.898 1.00 95.50 242 LEU A O 1
ATOM 1966 N N . LEU A 1 243 ? 12.594 -0.914 -4.465 1.00 95.94 243 LEU A N 1
ATOM 1967 C CA . LEU A 1 243 ? 13.376 0.224 -3.961 1.00 95.94 243 LEU A CA 1
ATOM 1968 C C . LEU A 1 243 ? 12.961 0.634 -2.534 1.00 95.94 243 LEU A C 1
ATOM 1970 O O . LEU A 1 243 ? 13.820 0.933 -1.706 1.00 95.94 243 LEU A O 1
ATOM 1974 N N . ALA A 1 244 ? 11.673 0.551 -2.178 1.00 96.88 244 ALA A N 1
ATOM 1975 C CA . ALA A 1 244 ? 11.227 0.770 -0.798 1.00 96.88 244 ALA A CA 1
ATOM 1976 C C . ALA A 1 244 ? 11.803 -0.258 0.188 1.00 96.88 244 ALA A C 1
ATOM 1978 O O . ALA A 1 244 ? 12.021 0.071 1.357 1.00 96.88 244 ALA A O 1
ATOM 1979 N N . ASN A 1 245 ? 12.038 -1.500 -0.252 1.00 95.06 245 ASN A N 1
ATOM 1980 C CA . ASN A 1 245 ? 12.704 -2.501 0.578 1.00 95.06 245 ASN A CA 1
ATOM 1981 C C . ASN A 1 245 ? 14.206 -2.210 0.715 1.00 95.06 245 ASN A C 1
ATOM 1983 O O . ASN A 1 245 ? 14.741 -2.372 1.806 1.00 95.06 245 ASN A O 1
ATOM 1987 N N . ILE A 1 246 ? 14.859 -1.717 -0.343 1.00 94.81 246 ILE A N 1
ATOM 1988 C CA . ILE A 1 246 ? 16.266 -1.286 -0.309 1.00 94.81 246 ILE A CA 1
ATOM 1989 C C . ILE A 1 246 ? 16.456 -0.117 0.665 1.00 94.81 246 ILE A C 1
ATOM 1991 O O . ILE A 1 246 ? 17.267 -0.237 1.580 1.00 94.81 246 ILE A O 1
ATOM 1995 N N . PHE A 1 247 ? 15.646 0.945 0.577 1.00 95.94 247 PHE A N 1
ATOM 1996 C CA . PHE A 1 247 ? 15.701 2.045 1.550 1.00 95.94 247 PHE A CA 1
ATOM 1997 C C . PHE A 1 247 ? 15.431 1.578 2.988 1.00 95.94 247 PHE A C 1
ATOM 1999 O O . PHE A 1 247 ? 16.089 2.039 3.915 1.00 95.94 247 PHE A O 1
ATOM 2006 N N . ARG A 1 248 ? 14.540 0.594 3.188 1.00 95.19 248 ARG A N 1
ATOM 2007 C CA . ARG A 1 248 ? 14.304 -0.003 4.514 1.00 95.19 248 ARG A CA 1
ATOM 2008 C C . ARG A 1 248 ? 15.514 -0.781 5.047 1.00 95.19 248 ARG A C 1
ATOM 2010 O O . ARG A 1 248 ? 15.737 -0.768 6.252 1.00 95.19 248 ARG A O 1
ATOM 2017 N N . MET A 1 249 ? 16.291 -1.437 4.181 1.00 95.00 249 MET A N 1
ATOM 2018 C CA . MET A 1 249 ? 17.559 -2.090 4.555 1.00 95.00 249 MET A CA 1
ATOM 2019 C C . MET A 1 249 ? 18.696 -1.084 4.801 1.00 95.00 249 MET A C 1
ATOM 2021 O O . MET A 1 249 ? 19.627 -1.393 5.534 1.00 95.00 249 MET A O 1
ATOM 2025 N N . GLN A 1 250 ? 18.608 0.116 4.222 1.00 95.69 250 GLN A N 1
ATOM 2026 C CA . GLN A 1 250 ? 19.517 1.249 4.451 1.00 95.69 250 GLN A CA 1
ATOM 2027 C C . GLN A 1 250 ? 19.082 2.144 5.632 1.00 95.69 250 GLN A C 1
ATOM 2029 O O . GLN A 1 250 ? 19.597 3.247 5.785 1.00 95.69 250 GLN A O 1
ATOM 2034 N N . GLU A 1 251 ? 18.110 1.698 6.435 1.00 95.25 251 GLU A N 1
ATOM 2035 C CA . GLU A 1 251 ? 17.496 2.428 7.558 1.00 95.25 251 GLU A CA 1
ATOM 2036 C C . GLU A 1 251 ? 16.778 3.752 7.195 1.00 95.25 251 GLU A C 1
ATOM 2038 O O . GLU A 1 251 ? 16.204 4.399 8.074 1.00 95.25 251 GLU A O 1
ATOM 2043 N N . ASP A 1 252 ? 16.667 4.123 5.910 1.00 96.69 252 ASP A N 1
ATOM 2044 C CA . ASP A 1 252 ? 15.814 5.234 5.464 1.00 96.69 252 ASP A CA 1
ATOM 2045 C C . ASP A 1 252 ? 14.339 4.806 5.380 1.00 96.69 252 ASP A C 1
ATOM 2047 O O . ASP A 1 252 ? 13.723 4.614 4.323 1.00 96.69 252 ASP A O 1
ATOM 2051 N N . ILE A 1 253 ? 13.744 4.686 6.565 1.00 95.31 253 ILE A N 1
ATOM 2052 C CA . ILE A 1 253 ? 12.320 4.403 6.749 1.00 95.31 253 ILE A CA 1
ATOM 2053 C C . ILE A 1 253 ? 11.443 5.519 6.145 1.00 95.31 253 ILE A C 1
ATOM 2055 O O . ILE A 1 253 ? 10.291 5.265 5.788 1.00 95.31 253 ILE A O 1
ATOM 2059 N N . THR A 1 254 ? 11.965 6.741 5.980 1.00 94.94 254 THR A N 1
ATOM 2060 C CA . THR A 1 254 ? 11.197 7.892 5.477 1.00 94.94 254 THR A CA 1
ATOM 2061 C C . THR A 1 254 ? 10.984 7.793 3.969 1.00 94.94 254 THR A C 1
ATOM 2063 O O . THR A 1 254 ? 9.839 7.850 3.514 1.00 94.94 254 THR A O 1
ATOM 2066 N N . GLN A 1 255 ? 12.052 7.575 3.195 1.00 95.25 255 GLN A N 1
ATOM 2067 C CA . GLN A 1 255 ? 11.953 7.329 1.754 1.00 95.25 255 GLN A CA 1
ATOM 2068 C C . GLN A 1 255 ? 11.240 6.002 1.463 1.00 95.25 255 GLN A C 1
ATOM 2070 O O . GLN A 1 255 ? 10.384 5.951 0.579 1.00 95.25 255 GLN A O 1
ATOM 2075 N N . SER A 1 256 ? 11.490 4.958 2.264 1.00 96.56 256 SER A N 1
ATOM 2076 C CA . SER A 1 256 ? 10.742 3.696 2.197 1.00 96.56 256 SER A CA 1
ATOM 2077 C C . SER A 1 256 ? 9.225 3.910 2.354 1.00 96.56 256 SER A C 1
ATOM 2079 O O . SER A 1 256 ? 8.453 3.452 1.510 1.00 96.56 256 SER A O 1
ATOM 2081 N N . CYS A 1 257 ? 8.777 4.673 3.364 1.00 96.12 257 CYS A N 1
ATOM 2082 C CA . CYS A 1 257 ? 7.361 5.029 3.520 1.00 96.12 257 CYS A CA 1
ATOM 2083 C C . CYS A 1 257 ? 6.822 5.816 2.318 1.00 96.12 257 CYS A C 1
ATOM 2085 O O . CYS A 1 257 ? 5.711 5.538 1.869 1.00 96.12 257 CYS A O 1
ATOM 2087 N N . ASP A 1 258 ? 7.589 6.777 1.792 1.00 96.06 258 ASP A N 1
ATOM 2088 C CA . ASP A 1 258 ? 7.152 7.629 0.684 1.00 96.06 258 ASP A CA 1
ATOM 2089 C C . ASP A 1 258 ? 6.876 6.845 -0.604 1.00 96.06 258 ASP A C 1
ATOM 2091 O O . ASP A 1 258 ? 5.854 7.081 -1.246 1.00 96.06 258 ASP A O 1
ATOM 2095 N N . LEU A 1 259 ? 7.735 5.883 -0.958 1.00 96.75 259 LEU A N 1
ATOM 2096 C CA . LEU A 1 259 ? 7.543 5.047 -2.148 1.00 96.75 259 LEU A CA 1
ATOM 2097 C C . LEU A 1 259 ? 6.324 4.119 -2.027 1.00 96.75 259 LEU A C 1
ATOM 2099 O O . LEU A 1 259 ? 5.584 3.956 -2.998 1.00 96.75 259 LEU A O 1
ATOM 2103 N N . ILE A 1 260 ? 6.073 3.550 -0.841 1.00 97.81 260 ILE A N 1
ATOM 2104 C CA . ILE A 1 260 ? 4.874 2.732 -0.587 1.00 97.81 260 ILE A CA 1
ATOM 2105 C C . ILE A 1 260 ? 3.605 3.593 -0.673 1.00 97.81 260 ILE A C 1
ATOM 2107 O O . ILE A 1 260 ? 2.643 3.224 -1.345 1.00 97.81 260 ILE A O 1
ATOM 2111 N N . GLU A 1 261 ? 3.616 4.766 -0.038 1.00 96.25 261 GLU A N 1
ATOM 2112 C CA . GLU A 1 261 ? 2.517 5.738 -0.078 1.00 96.25 261 GLU A CA 1
ATOM 2113 C C . GLU A 1 261 ? 2.227 6.205 -1.522 1.00 96.25 261 GLU A C 1
ATOM 2115 O O . GLU A 1 261 ? 1.066 6.266 -1.935 1.00 96.25 261 GLU A O 1
ATOM 2120 N N . ARG A 1 262 ? 3.274 6.431 -2.327 1.00 95.44 262 ARG A N 1
ATOM 2121 C CA . ARG A 1 262 ? 3.186 6.775 -3.756 1.00 95.44 262 ARG A CA 1
ATOM 2122 C C . ARG A 1 262 ? 2.581 5.650 -4.602 1.00 95.44 262 ARG A C 1
ATOM 2124 O O . ARG A 1 262 ? 1.769 5.926 -5.485 1.00 95.44 262 ARG A O 1
ATOM 2131 N N . GLY A 1 263 ? 2.942 4.395 -4.320 1.00 95.94 263 GLY A N 1
ATOM 2132 C CA . GLY A 1 263 ? 2.392 3.217 -4.996 1.00 95.94 263 GLY A CA 1
ATOM 2133 C C . GLY A 1 263 ? 0.889 3.056 -4.759 1.00 95.94 263 GLY A C 1
ATOM 2134 O O . GLY A 1 263 ? 0.128 2.959 -5.719 1.00 95.94 263 GLY A O 1
ATOM 2135 N N . ILE A 1 264 ? 0.441 3.123 -3.496 1.00 96.12 264 ILE A N 1
ATOM 2136 C CA . ILE A 1 264 ? -0.994 3.051 -3.145 1.00 96.12 264 ILE A CA 1
ATOM 2137 C C . ILE A 1 264 ? -1.779 4.168 -3.840 1.00 96.12 264 ILE A C 1
ATOM 2139 O O . ILE A 1 264 ? -2.856 3.926 -4.383 1.00 96.12 264 ILE A O 1
ATOM 2143 N N . PHE A 1 265 ? -1.235 5.386 -3.854 1.00 95.00 265 PHE A N 1
ATOM 2144 C CA . PHE A 1 265 ? -1.882 6.525 -4.493 1.00 95.00 265 PHE A CA 1
ATOM 2145 C C . PHE A 1 265 ? -2.048 6.349 -6.017 1.00 95.00 265 PHE A C 1
ATOM 2147 O O . PHE A 1 265 ? -3.096 6.719 -6.554 1.00 95.00 265 PHE A O 1
ATOM 2154 N N . TYR A 1 266 ? -1.075 5.741 -6.709 1.00 94.88 266 TYR A N 1
ATOM 2155 C CA . TYR A 1 266 ? -1.207 5.411 -8.135 1.00 94.88 266 TYR A CA 1
ATOM 2156 C C . TYR A 1 266 ? -2.218 4.290 -8.386 1.00 94.88 266 TYR A C 1
ATOM 2158 O O . TYR A 1 266 ? -3.060 4.438 -9.272 1.00 94.88 266 TYR A O 1
ATOM 2166 N N . CYS A 1 267 ? -2.219 3.233 -7.563 1.00 94.81 267 CYS A N 1
ATOM 2167 C CA . CYS A 1 267 ? -3.283 2.226 -7.584 1.00 94.81 267 CYS A CA 1
ATOM 2168 C C . CYS A 1 267 ? -4.665 2.878 -7.447 1.00 94.81 267 CYS A C 1
ATOM 2170 O O . CYS A 1 267 ? -5.563 2.549 -8.215 1.00 94.81 267 CYS A O 1
ATOM 2172 N N . GLU A 1 268 ? -4.831 3.849 -6.539 1.00 93.25 268 GLU A N 1
ATOM 2173 C CA . GLU A 1 268 ? -6.100 4.566 -6.360 1.00 93.25 268 GLU A CA 1
ATOM 2174 C C . GLU A 1 268 ? -6.522 5.380 -7.598 1.00 93.25 268 GLU A C 1
ATOM 2176 O O . GLU A 1 268 ? -7.714 5.472 -7.883 1.00 93.25 268 GLU A O 1
ATOM 2181 N N . GLN A 1 269 ? -5.577 5.934 -8.370 1.00 91.50 269 GLN A N 1
ATOM 2182 C CA . GLN A 1 269 ? -5.906 6.631 -9.625 1.00 91.50 269 GLN A CA 1
ATOM 2183 C C . GLN A 1 269 ? -6.172 5.673 -10.799 1.00 91.50 269 GLN A C 1
ATOM 2185 O O . GLN A 1 269 ? -6.820 6.070 -11.765 1.00 91.50 269 GLN A O 1
ATOM 2190 N N . ALA A 1 270 ? -5.686 4.431 -10.727 1.00 93.06 270 ALA A N 1
ATOM 2191 C CA . ALA A 1 270 ? -5.934 3.385 -11.720 1.00 93.06 270 ALA A CA 1
ATOM 2192 C C . ALA A 1 270 ? -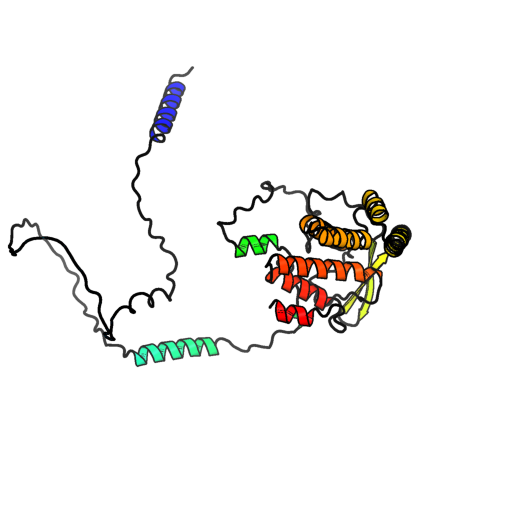7.225 2.577 -11.460 1.00 93.06 270 ALA A C 1
ATOM 2194 O O . ALA A 1 270 ? -7.633 1.796 -12.321 1.00 93.06 270 ALA A O 1
ATOM 2195 N N . MET A 1 271 ? -7.873 2.752 -10.299 1.00 93.38 271 MET A N 1
ATOM 2196 C CA . MET A 1 271 ? -9.132 2.083 -9.945 1.00 93.38 271 MET A CA 1
ATOM 2197 C C . MET A 1 271 ? -10.285 2.449 -10.890 1.00 93.38 271 MET A C 1
ATOM 2199 O O . MET A 1 271 ? -10.456 3.603 -11.287 1.00 93.38 271 MET A O 1
ATOM 2203 N N . ALA A 1 272 ? -11.138 1.466 -11.183 1.00 92.06 272 ALA A N 1
ATOM 2204 C CA . ALA A 1 272 ? -12.360 1.674 -11.951 1.00 92.06 272 ALA A CA 1
ATOM 2205 C C . ALA A 1 272 ? -13.318 2.625 -11.210 1.00 92.06 272 ALA A C 1
ATOM 2207 O O . ALA A 1 272 ? -13.441 2.568 -9.988 1.00 92.06 272 ALA A O 1
ATOM 2208 N N . SER A 1 273 ? -14.080 3.446 -11.938 1.00 90.81 273 SER A N 1
ATOM 2209 C CA . SER A 1 273 ? -15.076 4.357 -11.341 1.00 90.81 273 SER A CA 1
ATOM 2210 C C . SER A 1 273 ? -16.239 3.639 -10.638 1.00 90.81 273 SER A C 1
ATOM 2212 O O . SER A 1 273 ? -16.945 4.241 -9.830 1.00 90.81 273 SER A O 1
ATOM 2214 N N . THR A 1 274 ? -16.430 2.350 -10.927 1.00 92.25 274 THR A N 1
ATOM 2215 C CA . THR A 1 274 ? -17.345 1.436 -10.232 1.00 92.25 274 THR A CA 1
ATOM 2216 C C . THR A 1 274 ? -16.733 0.837 -8.960 1.00 92.25 274 THR A C 1
ATOM 2218 O O . THR A 1 274 ? -17.473 0.494 -8.034 1.00 92.25 274 THR A O 1
ATOM 2221 N N . PHE A 1 275 ? -15.403 0.746 -8.865 1.00 93.31 275 PHE A N 1
ATOM 2222 C CA . PHE A 1 275 ? -14.719 0.213 -7.691 1.00 93.31 275 PHE A CA 1
ATOM 2223 C C . PHE A 1 275 ? -14.756 1.200 -6.517 1.00 93.31 275 PHE A C 1
ATOM 2225 O O . PHE A 1 275 ? -14.670 2.419 -6.664 1.00 93.31 275 PHE A O 1
ATOM 2232 N N . HIS A 1 276 ? -14.881 0.645 -5.316 1.00 91.31 276 HIS A N 1
ATOM 2233 C CA . HIS A 1 276 ? -14.937 1.384 -4.059 1.00 91.31 276 HIS A CA 1
ATOM 2234 C C . HIS A 1 276 ? -14.214 0.566 -2.985 1.00 91.31 276 HIS A C 1
ATOM 2236 O O . HIS A 1 276 ? -14.723 -0.485 -2.603 1.00 91.31 276 HIS A O 1
ATOM 2242 N N . ALA A 1 277 ? -13.074 1.053 -2.485 1.00 89.00 277 ALA A N 1
ATOM 2243 C CA . ALA A 1 277 ? -12.262 0.350 -1.484 1.00 89.00 277 ALA A CA 1
ATOM 2244 C C . ALA A 1 277 ? -13.009 0.109 -0.152 1.00 89.00 277 ALA A C 1
ATOM 2246 O O . ALA A 1 277 ? -12.925 -0.966 0.421 1.00 89.00 277 ALA A O 1
ATOM 2247 N N . SER A 1 278 ? -13.818 1.068 0.313 1.00 88.25 278 SER A N 1
ATOM 2248 C CA . SER A 1 278 ? -14.653 0.935 1.526 1.00 88.25 278 SER A CA 1
ATOM 2249 C C . SER A 1 278 ? -15.953 0.127 1.323 1.00 88.25 278 SER A C 1
ATOM 2251 O O . SER A 1 278 ? -16.915 0.295 2.078 1.00 88.25 278 SER A O 1
ATOM 2253 N N . SER A 1 279 ? -16.036 -0.701 0.276 1.00 91.06 279 SER A N 1
ATOM 2254 C CA . SER A 1 279 ? -17.193 -1.562 0.006 1.00 91.06 279 SER A CA 1
ATOM 2255 C C . SER A 1 279 ? -16.938 -2.971 0.520 1.00 91.06 279 SER A C 1
ATOM 2257 O O . SER A 1 279 ? -16.040 -3.653 0.038 1.00 91.06 279 SER A O 1
ATOM 2259 N N . PHE A 1 280 ? -17.790 -3.451 1.427 1.00 90.69 280 PHE A N 1
ATOM 2260 C CA . PHE A 1 280 ? -17.715 -4.824 1.932 1.00 90.69 280 PHE A CA 1
ATOM 2261 C C . PHE A 1 280 ? -17.977 -5.895 0.849 1.00 90.69 280 PHE A C 1
ATOM 2263 O O . PHE A 1 280 ? -17.673 -7.063 1.063 1.00 90.69 280 PHE A O 1
ATOM 2270 N N . TYR A 1 281 ? -18.499 -5.520 -0.325 1.00 92.94 281 TYR A N 1
ATOM 2271 C CA . TYR A 1 281 ? -18.863 -6.443 -1.412 1.00 92.94 281 TYR A CA 1
ATOM 2272 C C . TYR A 1 281 ? -17.924 -6.395 -2.628 1.00 92.94 281 TYR A C 1
ATOM 2274 O O . TYR A 1 281 ? -18.208 -7.022 -3.647 1.00 92.94 281 TYR A O 1
ATOM 2282 N N . HIS A 1 282 ? -16.827 -5.638 -2.566 1.00 94.62 282 HIS A N 1
ATOM 2283 C CA . HIS A 1 282 ? -15.836 -5.622 -3.641 1.00 94.62 282 HIS A CA 1
ATOM 2284 C C . HIS A 1 282 ? -14.659 -6.530 -3.289 1.00 94.62 282 HIS A C 1
ATOM 2286 O O . HIS A 1 282 ? -14.143 -6.484 -2.175 1.00 94.62 282 HIS A O 1
ATOM 2292 N N . ARG A 1 283 ? -14.261 -7.364 -4.249 1.00 94.38 283 ARG A N 1
ATOM 2293 C CA . ARG A 1 283 ? -13.230 -8.394 -4.112 1.00 94.38 283 ARG A CA 1
ATOM 2294 C C . ARG A 1 283 ? -12.118 -8.159 -5.127 1.00 94.38 283 ARG A C 1
ATOM 2296 O O . ARG A 1 283 ? -12.373 -7.617 -6.203 1.00 94.38 283 ARG A O 1
ATOM 2303 N N . ILE A 1 284 ? -10.905 -8.575 -4.780 1.00 95.56 284 ILE A N 1
ATOM 2304 C CA . ILE A 1 284 ? -9.725 -8.557 -5.653 1.00 95.56 284 ILE A CA 1
ATOM 2305 C C . ILE A 1 284 ? -8.946 -9.842 -5.356 1.00 95.56 284 ILE A C 1
ATOM 2307 O O . ILE A 1 284 ? -8.485 -10.011 -4.227 1.00 95.56 284 ILE A O 1
ATOM 2311 N N . ASP A 1 285 ? -8.798 -10.748 -6.327 1.00 94.44 285 ASP A N 1
ATOM 2312 C CA . ASP A 1 285 ? -8.089 -12.017 -6.103 1.00 94.44 285 ASP A CA 1
ATOM 2313 C C . ASP A 1 285 ? -6.566 -11.776 -6.021 1.00 94.44 285 ASP A C 1
ATOM 2315 O O . ASP A 1 285 ? -5.982 -11.125 -6.884 1.00 94.44 285 ASP A O 1
ATOM 2319 N N . TYR A 1 286 ? -5.904 -12.295 -4.985 1.00 94.50 286 TYR A N 1
ATOM 2320 C CA . TYR A 1 286 ? -4.444 -12.233 -4.827 1.00 94.50 286 TYR A CA 1
ATOM 2321 C C . TYR A 1 286 ? -3.682 -13.225 -5.731 1.00 94.50 286 TYR A C 1
ATOM 2323 O O . TYR A 1 286 ? -2.469 -13.104 -5.926 1.00 94.50 286 TYR A O 1
ATOM 2331 N N . LEU A 1 287 ? -4.364 -14.230 -6.286 1.00 93.06 287 LEU A N 1
ATOM 2332 C CA . LEU A 1 287 ? -3.764 -15.174 -7.227 1.00 93.06 287 LEU A CA 1
ATOM 2333 C C . LEU A 1 287 ? -3.417 -14.511 -8.566 1.00 93.06 287 LEU A C 1
ATOM 2335 O O . LEU A 1 287 ? -2.402 -14.892 -9.153 1.00 93.06 287 LEU A O 1
ATOM 2339 N N . ASP A 1 288 ? -4.166 -13.496 -9.001 1.00 93.69 288 ASP A N 1
ATOM 2340 C CA . ASP A 1 288 ? -3.804 -12.653 -10.148 1.00 93.69 288 ASP A CA 1
ATOM 2341 C C . ASP A 1 288 ? -2.486 -11.917 -9.868 1.00 93.69 288 ASP A C 1
ATOM 2343 O O . ASP A 1 288 ? -2.274 -11.384 -8.776 1.00 93.69 288 ASP A O 1
ATOM 2347 N N . TYR A 1 289 ? -1.575 -11.879 -10.839 1.00 93.50 289 TYR A N 1
ATOM 2348 C CA . TYR A 1 289 ? -0.225 -11.346 -10.630 1.00 93.50 289 TYR A CA 1
ATOM 2349 C C . TYR A 1 289 ? -0.239 -9.832 -10.362 1.00 93.50 289 TYR A C 1
ATOM 2351 O O . TYR A 1 289 ? 0.397 -9.343 -9.428 1.00 93.50 289 TYR A O 1
ATOM 2359 N N . GLU A 1 290 ? -1.031 -9.120 -11.155 1.00 93.56 290 GLU A N 1
ATOM 2360 C CA . GLU A 1 290 ? -1.229 -7.674 -11.178 1.00 93.56 290 GLU A CA 1
ATOM 2361 C C . GLU A 1 290 ? -1.771 -7.149 -9.837 1.00 93.56 290 GLU A C 1
ATOM 2363 O O . GLU A 1 290 ? -1.382 -6.084 -9.353 1.00 93.56 290 GLU A O 1
ATOM 2368 N N . ASN A 1 291 ? -2.629 -7.936 -9.183 1.00 95.56 291 ASN A N 1
ATOM 2369 C CA . ASN A 1 291 ? -3.270 -7.574 -7.920 1.00 95.56 291 ASN A CA 1
ATOM 2370 C C . ASN A 1 291 ? -2.311 -7.651 -6.717 1.00 95.56 291 ASN A C 1
ATOM 2372 O O . ASN A 1 291 ? -2.466 -6.894 -5.750 1.00 95.56 291 ASN A O 1
ATOM 2376 N N . ARG A 1 292 ? -1.294 -8.525 -6.761 1.00 95.50 292 ARG A N 1
ATOM 2377 C CA . ARG A 1 292 ? -0.357 -8.756 -5.640 1.00 95.50 292 ARG A CA 1
ATOM 2378 C C . ARG A 1 292 ? 0.390 -7.495 -5.234 1.00 95.50 292 ARG A C 1
ATOM 2380 O O . ARG A 1 292 ? 0.582 -7.263 -4.041 1.00 95.50 292 ARG A O 1
ATOM 2387 N N . ALA A 1 293 ? 0.774 -6.662 -6.201 1.00 95.69 293 ALA A N 1
ATOM 2388 C CA . ALA A 1 293 ? 1.474 -5.411 -5.932 1.00 95.69 293 ALA A CA 1
ATOM 2389 C C . ALA A 1 293 ? 0.642 -4.486 -5.022 1.00 95.69 293 ALA A C 1
ATOM 2391 O O . ALA A 1 293 ? 1.164 -3.950 -4.044 1.00 95.69 293 ALA A O 1
ATOM 2392 N N . PHE A 1 294 ? -0.668 -4.367 -5.270 1.00 96.50 294 PHE A N 1
ATOM 2393 C CA . PHE A 1 294 ? -1.573 -3.564 -4.443 1.00 96.50 294 PHE A CA 1
ATOM 2394 C C . PHE A 1 294 ? -1.719 -4.130 -3.020 1.00 96.50 294 PHE A C 1
ATOM 2396 O O . PHE A 1 294 ? -1.576 -3.386 -2.049 1.00 96.50 294 PHE A O 1
ATOM 2403 N N . TYR A 1 295 ? -1.901 -5.447 -2.881 1.00 97.06 295 TYR A N 1
ATOM 2404 C CA . TYR A 1 295 ? -1.923 -6.129 -1.578 1.00 97.06 295 TYR A CA 1
ATOM 2405 C C . TYR A 1 295 ? -0.638 -5.889 -0.765 1.00 97.06 295 TYR A C 1
ATOM 2407 O O . TYR A 1 295 ? -0.701 -5.511 0.407 1.00 97.06 295 TYR A O 1
ATOM 2415 N N . LEU A 1 296 ? 0.534 -6.063 -1.386 1.00 97.31 296 LEU A N 1
ATOM 2416 C CA . LEU A 1 296 ? 1.834 -5.875 -0.734 1.00 97.31 296 LEU A CA 1
ATOM 2417 C C . LEU A 1 296 ? 2.086 -4.410 -0.347 1.00 97.31 296 LEU A C 1
ATOM 2419 O O . LEU A 1 296 ? 2.668 -4.151 0.710 1.00 97.31 296 LEU A O 1
ATOM 2423 N N . LEU A 1 297 ? 1.631 -3.455 -1.162 1.00 97.88 297 LEU A N 1
ATOM 2424 C CA . LEU A 1 297 ? 1.681 -2.025 -0.853 1.00 97.88 297 LEU A CA 1
ATOM 2425 C C . LEU A 1 297 ? 0.819 -1.687 0.373 1.00 97.88 297 LEU A C 1
ATOM 2427 O O . LEU A 1 297 ? 1.334 -1.102 1.329 1.00 97.88 297 LEU A O 1
ATOM 2431 N N . LEU A 1 298 ? -0.454 -2.106 0.389 1.00 97.19 298 LEU A N 1
ATOM 2432 C CA . LEU A 1 298 ? -1.360 -1.889 1.524 1.00 97.19 298 LEU A CA 1
ATOM 2433 C C . LEU A 1 298 ? -0.820 -2.521 2.814 1.00 97.19 298 LEU A C 1
ATOM 2435 O O . LEU A 1 298 ? -0.763 -1.851 3.843 1.00 97.19 298 LEU A O 1
ATOM 2439 N N . HIS A 1 299 ? -0.363 -3.775 2.762 1.00 97.12 299 HIS A N 1
ATOM 2440 C CA . HIS A 1 299 ? 0.183 -4.478 3.926 1.00 97.12 299 HIS A CA 1
ATOM 2441 C C . HIS A 1 299 ? 1.450 -3.806 4.480 1.00 97.12 299 HIS A C 1
ATOM 2443 O O . HIS A 1 299 ? 1.604 -3.655 5.693 1.00 97.12 299 HIS A O 1
ATOM 2449 N N . ARG A 1 300 ? 2.358 -3.337 3.612 1.00 97.00 300 ARG A N 1
ATOM 2450 C CA . ARG A 1 300 ? 3.535 -2.571 4.056 1.00 97.00 300 ARG A CA 1
ATOM 2451 C C . ARG A 1 300 ? 3.142 -1.229 4.676 1.00 97.00 300 ARG A C 1
ATOM 2453 O O . ARG A 1 300 ? 3.733 -0.843 5.680 1.00 97.00 300 ARG A O 1
ATOM 2460 N N . HIS A 1 301 ? 2.139 -0.535 4.137 1.00 97.06 301 HIS A N 1
ATOM 2461 C CA . HIS A 1 301 ? 1.652 0.715 4.728 1.00 97.06 301 HIS A CA 1
ATOM 2462 C C . HIS A 1 301 ? 0.959 0.492 6.081 1.00 97.06 301 HIS A C 1
ATOM 2464 O O . HIS A 1 301 ? 1.236 1.224 7.027 1.00 97.06 301 HIS A O 1
ATOM 2470 N N . MET A 1 302 ? 0.155 -0.567 6.212 1.00 96.88 302 MET A N 1
ATOM 2471 C CA . MET A 1 302 ? -0.426 -1.022 7.479 1.00 96.88 302 MET A CA 1
ATOM 2472 C C . MET A 1 302 ? 0.659 -1.244 8.544 1.00 96.88 302 MET A C 1
ATOM 2474 O O . MET A 1 302 ? 0.580 -0.667 9.627 1.00 96.88 302 MET A O 1
ATOM 2478 N N . MET A 1 303 ? 1.720 -1.994 8.224 1.00 96.25 303 MET A N 1
ATOM 2479 C CA . MET A 1 303 ? 2.856 -2.194 9.137 1.00 96.25 303 MET A CA 1
ATOM 2480 C C . MET A 1 303 ? 3.577 -0.878 9.470 1.00 96.25 303 MET A C 1
ATOM 2482 O O . MET A 1 303 ? 3.907 -0.628 10.629 1.00 96.25 303 MET A O 1
ATOM 2486 N N . ASN A 1 304 ? 3.752 0.021 8.495 1.00 95.50 304 ASN A N 1
ATOM 2487 C CA . ASN A 1 304 ? 4.299 1.357 8.747 1.00 95.50 304 ASN A CA 1
ATOM 2488 C C . ASN A 1 304 ? 3.411 2.176 9.709 1.00 95.50 304 ASN A C 1
ATOM 2490 O O . ASN A 1 304 ? 3.943 2.935 10.518 1.00 95.50 304 ASN A O 1
ATOM 2494 N N . CYS A 1 305 ? 2.084 2.013 9.680 1.00 95.12 305 CYS A N 1
ATOM 2495 C CA . CYS A 1 305 ? 1.168 2.603 10.662 1.00 95.12 305 CYS A CA 1
ATOM 2496 C C . CYS A 1 305 ? 1.334 1.980 12.059 1.00 95.12 305 CYS A C 1
ATOM 2498 O O . CYS A 1 305 ? 1.431 2.730 13.030 1.00 95.12 305 CYS A O 1
ATOM 2500 N N . VAL A 1 306 ? 1.475 0.652 12.175 1.00 95.25 306 VAL A N 1
ATOM 2501 C CA . VAL A 1 306 ? 1.775 -0.029 13.455 1.00 95.25 306 VAL A CA 1
ATOM 2502 C C . VAL A 1 306 ? 3.084 0.488 14.065 1.00 95.25 306 VAL A C 1
ATOM 2504 O O . VAL A 1 306 ? 3.120 0.852 15.243 1.00 95.25 306 VAL A O 1
ATOM 2507 N N . HIS A 1 307 ? 4.150 0.611 13.266 1.00 93.31 307 HIS A N 1
ATOM 2508 C CA . HIS A 1 307 ? 5.427 1.180 13.716 1.00 93.31 307 HIS A CA 1
ATOM 2509 C C . HIS A 1 307 ? 5.294 2.649 14.162 1.00 93.31 307 HIS A C 1
ATOM 2511 O O . HIS A 1 307 ? 5.890 3.039 15.166 1.00 93.31 307 HIS A O 1
ATOM 2517 N N . LYS A 1 308 ? 4.452 3.445 13.486 1.00 92.62 308 LYS A N 1
ATOM 2518 C CA . LYS A 1 308 ? 4.086 4.823 13.874 1.00 92.62 308 LYS A CA 1
ATOM 2519 C C . LYS A 1 308 ? 3.093 4.894 15.056 1.00 92.62 308 LYS A C 1
ATOM 2521 O O . LYS A 1 308 ? 2.653 5.990 15.391 1.00 92.62 308 LYS A O 1
ATOM 2526 N N . ARG A 1 309 ? 2.717 3.764 15.681 1.00 93.31 309 ARG A N 1
ATOM 2527 C CA . ARG A 1 309 ? 1.689 3.652 16.747 1.00 93.31 309 ARG A CA 1
ATOM 2528 C C . ARG A 1 309 ? 0.304 4.188 16.346 1.00 93.31 309 ARG A C 1
ATOM 2530 O O . ARG A 1 309 ? -0.470 4.625 17.192 1.00 93.31 309 ARG A O 1
ATOM 2537 N N . CYS A 1 310 ? 0.004 4.147 15.051 1.00 94.56 310 CYS A N 1
ATOM 2538 C CA . CYS A 1 310 ? -1.268 4.543 14.450 1.00 94.56 310 CYS A CA 1
ATOM 2539 C C . CYS A 1 310 ? -2.164 3.303 14.302 1.00 94.56 310 CYS A C 1
ATOM 2541 O O . CYS A 1 310 ? -2.336 2.779 13.197 1.00 94.56 310 CYS A O 1
ATOM 2543 N N . PHE A 1 311 ? -2.626 2.763 15.431 1.00 95.12 311 PHE A N 1
ATOM 2544 C CA . PHE A 1 311 ? -3.337 1.484 15.486 1.00 95.12 311 PHE A CA 1
ATOM 2545 C C . PHE A 1 311 ? -4.740 1.557 14.872 1.00 95.12 311 PHE A C 1
ATOM 2547 O O . PHE A 1 311 ? -5.154 0.607 14.216 1.00 95.12 311 PHE A O 1
ATOM 2554 N N . GLU A 1 312 ? -5.444 2.687 14.988 1.00 94.12 312 GLU A N 1
ATOM 2555 C CA . GLU A 1 312 ? -6.780 2.857 14.399 1.00 94.12 312 GLU A CA 1
ATOM 2556 C C . GLU A 1 312 ? -6.697 2.868 12.862 1.00 94.12 312 GLU A C 1
ATOM 2558 O O . GLU A 1 312 ? -7.473 2.194 12.180 1.00 94.12 312 GLU A O 1
ATOM 2563 N N . THR A 1 313 ? -5.688 3.554 12.313 1.00 95.12 313 THR A N 1
ATOM 2564 C CA . THR A 1 313 ? -5.384 3.546 10.877 1.00 95.12 313 THR A CA 1
ATOM 2565 C C . THR A 1 313 ? -4.907 2.170 10.416 1.00 95.12 313 THR A C 1
ATOM 2567 O O . THR A 1 313 ? -5.351 1.683 9.376 1.00 95.12 313 THR A O 1
ATOM 2570 N N . ALA A 1 314 ? -4.031 1.511 11.182 1.00 96.62 314 ALA A N 1
ATOM 2571 C CA . ALA A 1 314 ? -3.546 0.173 10.851 1.00 96.62 314 ALA A CA 1
ATOM 2572 C C . ALA A 1 314 ? -4.688 -0.857 10.821 1.00 96.62 314 ALA A C 1
ATOM 2574 O O . ALA A 1 314 ? -4.804 -1.594 9.845 1.00 96.62 314 ALA A O 1
ATOM 2575 N N . LEU A 1 315 ? -5.579 -0.853 11.818 1.00 95.75 315 LEU A N 1
ATOM 2576 C CA . LEU A 1 315 ? -6.769 -1.707 11.861 1.00 95.75 315 LEU A CA 1
ATOM 2577 C C . LEU A 1 315 ? -7.690 -1.457 10.661 1.00 95.75 315 LEU A C 1
ATOM 2579 O O . LEU A 1 315 ? -8.236 -2.398 10.090 1.00 95.75 315 LEU A O 1
ATOM 2583 N N . ASN A 1 316 ? -7.843 -0.202 10.238 1.00 95.19 316 ASN A N 1
ATOM 2584 C CA . ASN A 1 316 ? -8.664 0.145 9.083 1.00 95.19 316 ASN A CA 1
ATOM 2585 C C . ASN A 1 316 ? -8.058 -0.338 7.748 1.00 95.19 316 ASN A C 1
ATOM 2587 O O . ASN A 1 316 ? -8.786 -0.794 6.863 1.00 95.19 316 ASN A O 1
ATOM 2591 N N . TYR A 1 317 ? -6.727 -0.317 7.613 1.00 96.25 317 TYR A N 1
ATOM 2592 C CA . TYR A 1 317 ? -6.033 -0.969 6.496 1.00 96.25 317 TYR A CA 1
ATOM 2593 C C . TYR A 1 317 ? -6.097 -2.503 6.574 1.00 96.25 317 TYR A C 1
ATOM 2595 O O . TYR A 1 317 ? -6.275 -3.146 5.542 1.00 96.25 317 TYR A O 1
ATOM 2603 N N . ALA A 1 318 ? -6.026 -3.092 7.770 1.00 96.06 318 ALA A N 1
ATOM 2604 C CA . ALA A 1 318 ? -6.179 -4.532 7.969 1.00 96.06 318 ALA A CA 1
ATOM 2605 C C . ALA A 1 318 ? -7.579 -5.010 7.541 1.00 96.06 318 ALA A C 1
ATOM 2607 O O . ALA A 1 318 ? -7.706 -5.938 6.743 1.00 96.06 318 ALA A O 1
ATOM 2608 N N . LYS A 1 319 ? -8.628 -4.293 7.971 1.00 94.88 319 LYS A N 1
ATOM 2609 C CA . LYS A 1 319 ? -10.010 -4.465 7.497 1.00 94.88 319 LYS A CA 1
ATOM 2610 C C . LYS A 1 319 ? -10.109 -4.384 5.974 1.00 94.88 319 LYS A C 1
ATOM 2612 O O . LYS A 1 319 ? -10.711 -5.262 5.367 1.00 94.88 319 LYS A O 1
ATOM 2617 N N . LEU A 1 320 ? -9.494 -3.371 5.351 1.00 95.38 320 LEU A N 1
ATOM 2618 C CA . LEU A 1 320 ? -9.493 -3.217 3.892 1.00 95.38 320 LEU A CA 1
ATOM 2619 C C . LEU A 1 320 ? -8.895 -4.442 3.191 1.00 95.38 320 LEU A C 1
ATOM 2621 O O . LEU A 1 320 ? -9.532 -4.988 2.292 1.00 95.38 320 LEU A O 1
ATOM 2625 N N . ILE A 1 321 ? -7.712 -4.899 3.613 1.00 95.69 321 ILE A N 1
ATOM 2626 C CA . ILE A 1 321 ? -7.054 -6.061 2.998 1.00 95.69 321 ILE A CA 1
ATOM 2627 C C . ILE A 1 321 ? -7.910 -7.321 3.180 1.00 95.69 321 ILE A C 1
ATOM 2629 O O . ILE A 1 321 ? -8.146 -8.033 2.205 1.00 95.69 321 ILE A O 1
ATOM 2633 N N . LEU A 1 322 ? -8.456 -7.542 4.382 1.00 94.62 322 LEU A N 1
ATOM 2634 C CA . LEU A 1 322 ? -9.339 -8.675 4.659 1.00 94.62 322 LEU A CA 1
ATOM 2635 C C . LEU A 1 322 ? -10.631 -8.634 3.824 1.00 94.62 322 LEU A C 1
ATOM 2637 O O . LEU A 1 322 ? -11.100 -9.680 3.393 1.00 94.62 322 LEU A O 1
ATOM 2641 N N . THR A 1 323 ? -11.198 -7.456 3.530 1.00 93.75 323 THR A N 1
ATOM 2642 C CA . THR A 1 323 ? -12.377 -7.367 2.645 1.00 93.75 323 THR A CA 1
ATOM 2643 C C . THR A 1 323 ? -12.100 -7.722 1.182 1.00 93.75 323 THR A C 1
ATOM 2645 O O . THR A 1 323 ? -13.051 -8.025 0.465 1.00 93.75 323 THR A O 1
ATOM 2648 N N . MET A 1 324 ? -10.848 -7.715 0.710 1.00 93.56 324 MET A N 1
ATOM 2649 C CA . MET A 1 324 ? -10.552 -8.019 -0.698 1.00 93.56 324 MET A CA 1
ATOM 2650 C C . MET A 1 324 ? -10.585 -9.526 -1.009 1.00 93.56 324 MET A C 1
ATOM 2652 O O . MET A 1 324 ? -11.159 -9.902 -2.032 1.00 93.56 324 MET A O 1
ATOM 2656 N N . ASP A 1 325 ? -10.052 -10.372 -0.120 1.00 92.06 325 ASP A N 1
ATOM 2657 C CA . ASP A 1 325 ? -10.200 -11.841 -0.136 1.00 92.06 325 ASP A CA 1
ATOM 2658 C C . ASP A 1 325 ? -10.378 -12.357 1.312 1.00 92.06 325 ASP A C 1
ATOM 2660 O O . ASP A 1 325 ? -9.400 -12.731 1.971 1.00 92.06 325 ASP A O 1
ATOM 2664 N N . PRO A 1 326 ? -11.626 -12.384 1.829 1.00 90.62 326 PRO A N 1
ATOM 2665 C CA . PRO A 1 326 ? -11.905 -12.828 3.196 1.00 90.62 326 PRO A CA 1
ATOM 2666 C C . PRO A 1 326 ? -11.762 -14.341 3.413 1.00 90.62 326 PRO A C 1
ATOM 2668 O O . PRO A 1 326 ? -11.855 -14.791 4.553 1.00 90.62 326 PRO A O 1
ATOM 2671 N N . GLN A 1 327 ? -11.633 -15.144 2.347 1.00 88.38 327 GLN A N 1
ATOM 2672 C CA . GLN A 1 327 ? -11.651 -16.610 2.444 1.00 88.38 327 GLN A CA 1
ATOM 2673 C C . GLN A 1 327 ? -10.253 -17.216 2.457 1.00 88.38 327 GLN A C 1
ATOM 2675 O O . GLN A 1 327 ? -10.029 -18.198 3.165 1.00 88.38 327 GLN A O 1
ATOM 2680 N N . ARG A 1 328 ? -9.322 -16.668 1.667 1.00 90.69 328 ARG A N 1
ATOM 2681 C CA . ARG A 1 328 ? -7.947 -17.182 1.600 1.00 90.69 328 ARG A CA 1
ATOM 2682 C C . ARG A 1 328 ? -6.992 -16.478 2.557 1.00 90.69 328 ARG A C 1
ATOM 2684 O O . ARG A 1 328 ? -5.971 -17.074 2.879 1.00 90.69 328 ARG A O 1
ATOM 2691 N N . ASP A 1 329 ? -7.307 -15.241 2.960 1.00 93.75 329 ASP A N 1
ATOM 2692 C CA . ASP A 1 329 ? -6.462 -14.349 3.772 1.00 93.75 329 ASP A CA 1
ATOM 2693 C C . ASP A 1 329 ? -4.953 -14.492 3.451 1.00 93.75 329 ASP A C 1
ATOM 2695 O O . ASP A 1 329 ? -4.156 -14.956 4.274 1.00 93.75 329 ASP A O 1
ATOM 2699 N N . PRO A 1 330 ? -4.536 -14.138 2.220 1.00 92.81 330 PRO A N 1
ATOM 2700 C CA . PRO A 1 330 ? -3.229 -14.505 1.665 1.00 92.81 330 PRO A CA 1
ATOM 2701 C C . PRO A 1 330 ? -2.026 -13.885 2.393 1.00 92.81 330 PRO A C 1
ATOM 2703 O O . PRO A 1 330 ? -0.888 -14.274 2.128 1.00 92.81 330 PRO A O 1
ATOM 2706 N N . LEU A 1 331 ? -2.264 -12.918 3.285 1.00 93.50 331 LEU A N 1
ATOM 2707 C CA . LEU A 1 331 ? -1.252 -12.252 4.108 1.00 93.50 331 LEU A CA 1
ATOM 2708 C C . LEU A 1 331 ? -1.479 -12.475 5.621 1.00 93.50 331 LEU A C 1
ATOM 2710 O O . LEU A 1 331 ? -0.844 -11.799 6.428 1.00 93.50 331 LEU A O 1
ATOM 2714 N N . ALA A 1 332 ? -2.357 -13.416 6.001 1.00 93.81 332 ALA A N 1
ATOM 2715 C CA . ALA A 1 332 ? -2.718 -13.760 7.383 1.00 93.81 332 ALA A CA 1
ATOM 2716 C C . ALA A 1 332 ? -3.151 -12.550 8.243 1.00 93.81 332 ALA A C 1
ATOM 2718 O O . ALA A 1 332 ? -2.838 -12.450 9.434 1.00 93.81 332 ALA A O 1
ATOM 2719 N N . VAL A 1 333 ? -3.876 -11.613 7.633 1.00 94.19 333 VAL A N 1
ATOM 2720 C CA . VAL A 1 333 ? -4.311 -10.348 8.226 1.00 94.19 333 VAL A CA 1
ATOM 2721 C C . VAL A 1 333 ? -5.273 -10.553 9.395 1.00 94.19 333 VAL A C 1
ATOM 2723 O O . VAL A 1 333 ? -5.261 -9.737 10.313 1.00 94.19 333 VAL A O 1
ATOM 2726 N N . MET A 1 334 ? -6.032 -11.652 9.454 1.00 92.31 334 MET A N 1
ATOM 2727 C CA . MET A 1 334 ? -6.840 -11.981 10.637 1.00 92.31 334 MET A CA 1
ATOM 2728 C C . MET A 1 334 ? -5.986 -12.159 11.902 1.00 92.31 334 MET A C 1
ATOM 2730 O O . MET A 1 334 ? -6.383 -11.686 12.964 1.00 92.31 334 MET A O 1
ATOM 2734 N N . LEU A 1 335 ? -4.790 -12.756 11.793 1.00 92.31 335 LEU A N 1
ATOM 2735 C CA . LEU A 1 335 ? -3.851 -12.860 12.921 1.00 92.31 335 LEU A CA 1
ATOM 2736 C C . LEU A 1 335 ? -3.261 -11.494 13.295 1.00 92.31 335 LEU A C 1
ATOM 2738 O O . LEU A 1 335 ? -2.951 -11.242 14.452 1.00 92.31 335 LEU A O 1
ATOM 2742 N N . ILE A 1 336 ? -3.108 -10.602 12.315 1.00 92.56 336 ILE A N 1
ATOM 2743 C CA . ILE A 1 336 ? -2.582 -9.253 12.535 1.00 92.56 336 ILE A CA 1
ATOM 2744 C C . ILE A 1 336 ? -3.636 -8.371 13.228 1.00 92.56 336 ILE A C 1
ATOM 2746 O O . ILE A 1 336 ? -3.285 -7.609 14.126 1.00 92.56 336 ILE A O 1
ATOM 2750 N N . ILE A 1 337 ? -4.922 -8.514 12.881 1.00 93.25 337 ILE A N 1
ATOM 2751 C CA . ILE A 1 337 ? -6.045 -7.814 13.533 1.00 93.25 337 ILE A CA 1
ATOM 2752 C C . ILE A 1 337 ? -6.094 -8.128 15.036 1.00 93.25 337 ILE A C 1
ATOM 2754 O O . ILE A 1 337 ? -6.188 -7.194 15.829 1.00 93.25 337 ILE A O 1
ATOM 2758 N N . ASP A 1 338 ? -5.936 -9.398 15.422 1.00 90.19 338 ASP A N 1
ATOM 2759 C CA . ASP A 1 338 ? -5.883 -9.857 16.826 1.00 90.19 338 ASP A CA 1
ATOM 2760 C C . ASP A 1 338 ? -4.740 -9.208 17.642 1.00 90.19 338 ASP A C 1
ATOM 2762 O O . ASP A 1 338 ? -4.809 -9.116 18.862 1.00 90.19 338 ASP A O 1
ATOM 2766 N N . THR A 1 339 ? -3.700 -8.688 16.972 1.00 89.44 339 THR A N 1
ATOM 2767 C CA . THR A 1 339 ? -2.569 -7.980 17.611 1.00 89.44 339 THR A CA 1
ATOM 2768 C C . THR A 1 339 ? -2.651 -6.447 17.565 1.00 89.44 339 THR A C 1
ATOM 2770 O O . THR A 1 339 ? -1.746 -5.775 18.067 1.00 89.44 339 THR A O 1
ATOM 2773 N N . ILE A 1 340 ? -3.686 -5.880 16.932 1.00 89.88 340 ILE A N 1
ATOM 2774 C CA . ILE A 1 340 ? -3.851 -4.427 16.718 1.00 89.88 340 ILE A CA 1
ATOM 2775 C C . ILE A 1 340 ? -5.128 -3.879 17.381 1.00 89.88 340 ILE A C 1
ATOM 2777 O O . ILE A 1 340 ? -5.152 -2.694 17.723 1.00 89.88 340 ILE A O 1
ATOM 2781 N N . ALA A 1 341 ? -6.172 -4.705 17.509 1.00 80.12 341 ALA A N 1
ATOM 2782 C CA . ALA A 1 341 ? -7.480 -4.341 18.064 1.00 80.12 341 ALA A CA 1
ATOM 2783 C C . ALA A 1 341 ? -7.512 -4.294 19.606 1.00 80.12 341 ALA A C 1
ATOM 2785 O O . ALA A 1 341 ? -8.318 -3.480 20.112 1.00 80.12 341 ALA A O 1
#

Nearest PDB structures (foldseek):
  8fwd-assembly1_C  TM=6.579E-01  e=1.969E-01  synthetic construct
  2kcl-assembly1_A  TM=6.689E-01  e=5.127E-01  Salinibacter ruber DSM 13855
  2kcv-assembly1_A  TM=6.507E-01  e=7.845E-01  Salinibacter ruber DSM 13855

Secondary structure (DSSP, 8-state):
--HHHHHHHHHHHHHHHTTS------------PPP-GGGGGSSS-----------------------------------------------------HHHHHHHHHHHHHHHHHHS---PPPPHHHHHPPPTTS--HHHHHHHHSGGG------------S--SSS--SSS---TTSPPP---SEEEEEEEEETTEEEEEEEE-HHHHHHHHHHHHHHHHT-HHHHHHHHHH-TT-HHHHHHHHHHHHHTT-HHHHHHHHHHHHHHHHHHS-TT--TT-TTEE--SSSHHHHHHHHHHHHHHHHHHHTT-HHHHHHHHHHHHHH-TTT-TT-HHHHHTTT-

Foldseek 3Di:
DDPVVVVVVVVVVVVVVVVPDDDDDDDDDDDPDDDDPCPVVPPPPDDDDDDDDDDDDDDDDDDDDDDDDDDDDDDDDDDDDDDDDDDDDDDDPPPCDVVNVVVVVVVVVVVVVPVPPDCPDDDPQRVLFFDLVQLDLVVLCCVVVDPVPPPPPDPPPDPPPDDPDQQFSNFHHDPPDDDDDCQFKAKDFDDDDPLATEMEIDGDPSLVVLVVQLVVCVVVVPLVSLVVSCVVVVQNLSSLVVVLVVCVVVVVPVSSLVSLSSNLRNVRVRYDPPDDLSGLRYAYDCVDPRCVSNLSSLQVNLVVCVVVVSLSNSLSSLSSSCSHPVPPSVVPSVVVNVVRD

Organism: Haemonchus contortus (NCBI:txid6289)

pLDDT: mean 73.51, std 25.49, range [23.56, 97.88]

Solvent-accessible surface area (backbone atoms only — not comparable to full-atom values): 21619 Å² total; per-residue (Å²): 137,60,74,71,58,57,52,50,62,47,56,52,48,54,64,48,62,75,70,71,81,88,86,92,79,94,73,84,76,82,76,90,64,84,81,65,84,70,70,82,77,71,89,83,83,88,80,86,90,88,79,90,84,83,91,88,91,84,83,88,78,89,81,84,85,89,82,84,90,85,87,87,86,92,85,83,91,90,88,89,86,89,86,85,87,84,81,87,76,84,71,77,82,72,85,73,50,68,68,57,54,49,48,52,50,50,50,49,53,48,48,51,67,60,66,66,58,85,78,71,76,79,51,68,63,70,74,48,42,28,57,76,81,40,45,46,48,70,58,47,49,48,60,74,57,35,91,80,58,74,68,87,68,73,89,72,87,63,92,70,93,81,71,98,83,69,71,46,68,66,34,69,67,58,96,86,59,80,84,89,69,89,70,32,63,37,36,48,80,74,54,73,62,93,80,35,39,33,35,43,51,46,71,34,74,66,33,52,50,50,48,56,53,48,51,53,25,60,78,68,65,42,66,66,56,41,54,52,50,39,69,83,40,77,69,48,53,65,48,34,55,52,52,24,50,51,31,47,76,70,68,38,55,64,63,17,50,48,33,38,48,49,35,48,35,49,53,63,71,27,50,35,93,87,63,52,82,58,36,68,44,38,30,40,58,66,85,47,73,63,36,36,52,58,53,53,32,50,52,52,50,23,53,52,25,48,76,70,68,24,40,69,27,17,46,31,44,41,27,38,57,39,41,28,39,73,83,73,40,92,80,50,42,73,68,50,44,77,75,55,116

Sequence (341 aa):
MSTKHLRRLIEEKELEQAKEDPEEEETVQQRTGPVNRFAAFIDDEDASQHSEESDAGNPQSESSKQNVNRHPEKEGDRKVNKKKNKKQKKKKVEEIDEEQLLEQLALENRSQTTSSGDYEPLGVDQVIKPDPRLFDAAAELKRALGKSFKMEATSSSNRSHRSAHSVGKLVKHKNTWPPIRSIGLSMELDHETGQEKWFKFVHNAHYEQLERLCWVAEDSLDHRIIEEILTDNPYHLNSLLLLANIFRMQEDITQSCDLIERGIFYCEQAMASTFHASSFYHRIDYLDYENRAFYLLLHRHMMNCVHKRCFETALNYAKLILTMDPQRDPLAVMLIIDTIA